Protein AF-A0A7I4XSQ1-F1 (afdb_monomer)

Mean predicted aligned error: 10.34 Å

Radius of gyration: 29.23 Å; Cα contacts (8 Å, |Δi|>4): 356; chains: 1; bounding box: 76×34×120 Å

Solvent-accessible surface area (backbone atoms only — not comparable to full-atom values): 13856 Å² total; per-residue (Å²): 99,61,33,28,35,28,46,38,46,76,47,67,85,64,95,68,88,77,51,53,66,54,42,38,53,51,51,52,48,44,48,66,76,35,45,89,54,35,73,59,64,85,55,55,30,62,67,35,66,42,50,33,41,22,72,60,79,72,69,42,78,94,74,44,60,56,51,75,48,72,42,79,41,79,46,94,92,46,99,56,70,40,71,30,36,42,37,41,34,59,76,43,80,44,75,52,49,49,76,64,43,50,96,86,51,94,47,68,81,29,48,43,48,42,51,51,50,40,32,48,61,50,36,68,43,64,36,83,88,38,87,69,10,82,43,37,48,77,54,91,69,29,38,29,42,56,58,67,85,58,78,76,31,55,75,67,55,49,44,28,25,43,30,49,32,40,37,60,48,50,45,74,43,87,91,45,38,82,40,76,49,74,48,80,49,76,46,82,40,68,50,90,90,63,53,71,68,56,36,53,51,32,36,53,50,44,50,51,52,55,54,56,69,69,53,72,86,84,82,86,81,85,81,84,78,84,78,88,77,84,85,80,87,79,133

InterPro domains:
  IPR014811 Argonaute, linker 1 domain [PF08699] (155-191)
  IPR014811 Argonaute, linker 1 domain [SM01163] (130-192)
  IPR032474 Protein argonaute, N-terminal [PF16486] (3-120)

Foldseek 3Di:
DKKWKKWKDKFFPDPDDDDLLSLLQQVLQQLVVCCVQCVPVLQWFDPSHTIIIGRDDGQDPPNDQKDKTWDWGDDPVDPGTTTMIMMIGTPGMQDLALVLLDPPDPDPNNCVNQVRVLRSVVCCLCNPVNVNNVQWDDDDQKIWGHDDPCPPWPDPWLQKTKIKIWGWGWDQDPPSDIDIDIDIDIDIDGRPPDDPVRSVVRNVVVVVVVVVVVDDDPPDDDDDDDDDDDDDDDD

Structure (mmCIF, N/CA/C/O backbone):
data_AF-A0A7I4XSQ1-F1
#
_entry.id   AF-A0A7I4XSQ1-F1
#
loop_
_atom_site.group_PDB
_atom_site.id
_atom_site.type_symbol
_atom_site.label_atom_id
_atom_site.label_alt_id
_atom_site.label_comp_id
_atom_site.label_asym_id
_atom_site.label_entity_id
_atom_site.label_seq_id
_atom_site.pdbx_PDB_ins_code
_atom_site.Cartn_x
_atom_site.Cartn_y
_atom_site.Cartn_z
_atom_site.occupancy
_atom_site.B_iso_or_equiv
_atom_site.auth_seq_id
_atom_site.auth_comp_id
_atom_site.auth_asym_id
_atom_site.auth_atom_id
_atom_site.pdbx_PDB_model_num
ATOM 1 N N . MET A 1 1 ? -21.578 -3.497 10.471 1.00 84.31 1 MET A N 1
ATOM 2 C CA . MET A 1 1 ? -20.201 -3.649 10.999 1.00 84.31 1 MET A CA 1
ATOM 3 C C . MET A 1 1 ? -19.708 -2.275 11.417 1.00 84.31 1 MET A C 1
ATOM 5 O O . MET A 1 1 ? -20.073 -1.312 10.753 1.00 84.31 1 MET A O 1
ATOM 9 N N . MET A 1 2 ? -18.930 -2.171 12.491 1.00 90.44 2 MET A N 1
ATOM 10 C CA . MET A 1 2 ? -18.350 -0.904 12.941 1.00 90.44 2 MET A CA 1
ATOM 11 C C . MET A 1 2 ? -16.834 -0.978 12.790 1.00 90.44 2 MET A C 1
ATOM 13 O O . MET A 1 2 ? -16.239 -1.975 13.189 1.00 90.44 2 MET A O 1
ATOM 17 N N . LEU A 1 3 ? -16.238 0.039 12.178 1.00 94.50 3 LEU A N 1
ATOM 18 C CA . LEU A 1 3 ? -14.787 0.210 12.105 1.00 94.50 3 LEU A CA 1
ATOM 19 C C . LEU A 1 3 ? -14.375 1.392 12.972 1.00 94.50 3 LEU A C 1
ATOM 21 O O . LEU A 1 3 ? -15.220 2.189 13.367 1.00 94.50 3 LEU A O 1
ATOM 25 N N . VAL A 1 4 ? -13.087 1.525 13.248 1.00 95.00 4 VAL A N 1
ATOM 26 C CA . VAL A 1 4 ? -12.500 2.717 13.857 1.00 95.00 4 VAL A CA 1
ATOM 27 C C . VAL A 1 4 ? -11.673 3.424 12.795 1.00 95.00 4 VAL A C 1
ATOM 29 O O . VAL A 1 4 ? -10.842 2.795 12.139 1.00 95.00 4 VAL A O 1
ATOM 32 N N . GLN A 1 5 ? -11.931 4.715 12.607 1.00 95.44 5 GLN A N 1
ATOM 33 C CA . GLN A 1 5 ? -11.203 5.554 11.664 1.00 95.44 5 GLN A CA 1
ATOM 34 C C . GLN A 1 5 ? -10.102 6.328 12.384 1.00 95.44 5 GLN A C 1
ATOM 36 O O . GLN A 1 5 ? -10.293 6.844 13.491 1.00 95.44 5 GLN A O 1
ATOM 41 N N . TYR A 1 6 ? -8.965 6.449 11.713 1.00 96.62 6 TYR A N 1
ATOM 42 C CA . TYR A 1 6 ? -7.835 7.249 12.142 1.00 96.62 6 TYR A CA 1
ATOM 43 C C . TYR A 1 6 ? -7.400 8.181 11.014 1.00 96.62 6 TYR A C 1
ATOM 45 O O . TYR A 1 6 ? -7.359 7.778 9.848 1.00 96.62 6 TYR A O 1
ATOM 53 N N . HIS A 1 7 ? -7.043 9.407 11.383 1.00 96.88 7 HIS A N 1
ATOM 54 C CA . HIS A 1 7 ? -6.246 10.290 10.546 1.00 96.88 7 HIS A CA 1
ATOM 55 C C . HIS A 1 7 ? -4.767 9.943 10.729 1.00 96.88 7 HIS A C 1
ATOM 57 O O . HIS A 1 7 ? -4.302 9.800 11.865 1.00 96.88 7 HIS A O 1
ATOM 63 N N . VAL A 1 8 ? -4.049 9.779 9.622 1.00 97.56 8 VAL A N 1
ATOM 64 C CA . VAL A 1 8 ? -2.623 9.448 9.601 1.00 97.56 8 VAL A CA 1
ATOM 65 C C . VAL A 1 8 ? -1.837 10.583 8.961 1.00 97.56 8 VAL A C 1
ATOM 67 O O . VAL A 1 8 ? -2.180 11.071 7.886 1.00 97.56 8 VAL A O 1
ATOM 70 N N . GLU A 1 9 ? -0.742 10.976 9.598 1.00 97.12 9 GLU A N 1
ATOM 71 C CA . GLU A 1 9 ? 0.234 11.894 9.016 1.00 97.12 9 GLU A CA 1
ATOM 72 C C . GLU A 1 9 ? 1.610 11.245 9.005 1.00 97.12 9 GLU A C 1
ATOM 74 O O . GLU A 1 9 ? 2.117 10.813 10.040 1.00 97.12 9 GLU A O 1
ATOM 79 N N . VAL A 1 10 ? 2.217 11.181 7.822 1.00 96.62 10 VAL A N 1
ATOM 80 C CA . VAL A 1 10 ? 3.601 10.740 7.656 1.00 96.62 10 VAL A CA 1
ATOM 81 C C . VAL A 1 10 ? 4.496 11.973 7.687 1.00 96.62 10 VAL A C 1
ATOM 83 O O . VAL A 1 10 ? 4.376 12.868 6.852 1.00 96.62 10 VAL A O 1
ATOM 86 N N . HIS A 1 11 ? 5.401 12.015 8.657 1.00 95.25 11 HIS A N 1
ATOM 87 C CA . HIS A 1 11 ? 6.394 13.064 8.818 1.00 95.25 11 HIS A CA 1
ATOM 88 C C . HIS A 1 11 ? 7.734 12.582 8.275 1.00 95.25 11 HIS A C 1
ATOM 90 O O . HIS A 1 11 ? 8.341 11.642 8.795 1.00 95.25 11 HIS A O 1
ATOM 96 N N . TYR A 1 12 ? 8.201 13.269 7.241 1.00 93.75 12 TYR A N 1
ATOM 97 C CA . TYR A 1 12 ? 9.499 13.042 6.631 1.00 93.75 12 TYR A CA 1
ATOM 98 C C . TYR A 1 12 ? 10.414 14.241 6.913 1.00 93.75 12 TYR A C 1
ATOM 100 O O . TYR A 1 12 ? 9.981 15.380 6.734 1.00 93.75 12 TYR A O 1
ATOM 108 N N . PRO A 1 13 ? 11.662 14.020 7.364 1.00 90.12 13 PRO A N 1
ATOM 109 C CA . PRO A 1 13 ? 12.542 15.102 7.808 1.00 90.12 13 PRO A CA 1
ATOM 110 C C . PRO A 1 13 ? 13.127 15.951 6.668 1.00 90.12 13 PRO A C 1
ATOM 112 O O . PRO A 1 13 ? 13.647 17.034 6.925 1.00 90.12 13 PRO A O 1
ATOM 115 N N . GLY A 1 14 ? 13.109 15.473 5.420 1.00 84.69 14 GLY A N 1
ATOM 116 C CA . GLY A 1 14 ? 13.668 16.209 4.284 1.00 84.69 14 GLY A CA 1
ATOM 117 C C . GLY A 1 14 ? 12.670 17.159 3.614 1.00 84.69 14 GLY A C 1
ATOM 118 O O . GLY A 1 14 ? 11.463 17.067 3.797 1.00 84.69 14 GLY A O 1
ATOM 119 N N . SER A 1 15 ? 13.182 18.053 2.766 1.00 82.25 15 SER A N 1
ATOM 120 C CA . SER A 1 15 ? 12.383 19.107 2.114 1.00 82.25 15 SER A CA 1
ATOM 121 C C . SER A 1 15 ? 11.613 18.654 0.868 1.00 82.25 15 SER A C 1
ATOM 123 O O . SER A 1 15 ? 10.895 19.450 0.264 1.00 82.25 15 SER A O 1
ATOM 125 N N . ARG A 1 16 ? 11.793 17.403 0.427 1.00 89.69 16 ARG A N 1
ATOM 126 C CA . ARG A 1 16 ? 11.101 16.867 -0.753 1.00 89.69 16 ARG A CA 1
ATOM 127 C C . ARG A 1 16 ? 9.728 16.324 -0.379 1.00 89.69 16 ARG A C 1
ATOM 129 O O . ARG A 1 16 ? 9.521 15.815 0.718 1.00 89.69 16 ARG A O 1
ATOM 136 N N . LYS A 1 17 ? 8.811 16.349 -1.344 1.00 86.94 17 LYS A N 1
ATOM 137 C CA . LYS A 1 17 ? 7.528 15.665 -1.211 1.00 86.94 17 LYS A CA 1
ATOM 138 C C . LYS A 1 17 ? 7.746 14.152 -1.277 1.00 86.94 17 LYS A C 1
ATOM 140 O O . LYS A 1 17 ? 8.370 13.656 -2.217 1.00 86.94 17 LYS A O 1
ATOM 145 N N . VAL A 1 18 ? 7.233 13.451 -0.275 1.00 91.06 18 VAL A N 1
ATOM 146 C CA . VAL A 1 18 ? 7.179 11.988 -0.232 1.00 91.06 18 VAL A CA 1
ATOM 147 C C . VAL A 1 18 ? 5.982 11.531 -1.057 1.00 91.06 18 VAL A C 1
ATOM 149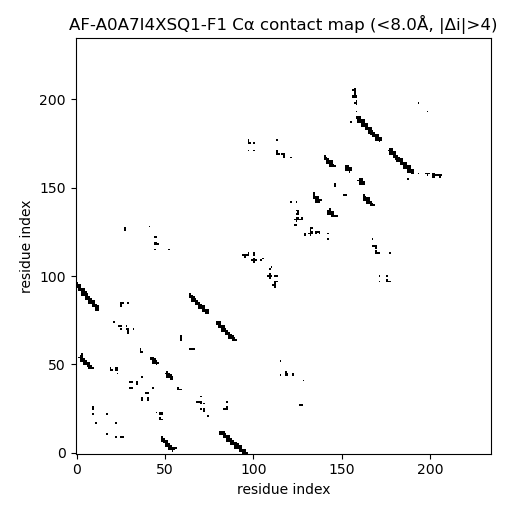 O O . VAL A 1 18 ? 4.901 12.124 -0.972 1.00 91.06 18 VAL A O 1
ATOM 152 N N . ASP A 1 19 ? 6.189 10.544 -1.923 1.00 91.44 19 ASP A N 1
ATOM 153 C CA . ASP A 1 19 ? 5.099 9.994 -2.725 1.00 91.44 19 ASP A CA 1
ATOM 154 C C . ASP A 1 19 ? 4.275 8.956 -1.943 1.00 91.44 19 ASP A C 1
ATOM 156 O O . ASP A 1 19 ? 4.565 8.607 -0.798 1.00 91.44 19 ASP A O 1
ATOM 160 N N . ARG A 1 20 ? 3.183 8.485 -2.552 1.00 90.56 20 ARG A N 1
ATOM 161 C CA . ARG A 1 20 ? 2.262 7.542 -1.905 1.00 90.56 20 ARG A CA 1
ATOM 162 C C . ARG A 1 20 ? 2.921 6.183 -1.622 1.00 90.56 20 ARG A C 1
ATOM 164 O O . ARG A 1 20 ? 2.533 5.529 -0.653 1.00 90.56 20 ARG A O 1
ATOM 171 N N . ASP A 1 21 ? 3.891 5.763 -2.430 1.00 89.38 21 ASP A N 1
ATOM 172 C CA . ASP A 1 21 ? 4.583 4.483 -2.253 1.00 89.38 21 ASP A CA 1
ATOM 173 C C . ASP A 1 21 ? 5.553 4.564 -1.073 1.00 89.38 21 ASP A C 1
ATOM 175 O O . ASP A 1 21 ? 5.570 3.687 -0.208 1.00 89.38 21 ASP A O 1
ATOM 179 N N . GLU A 1 22 ? 6.288 5.668 -0.968 1.00 92.50 22 GLU A N 1
ATOM 180 C CA . GLU A 1 22 ? 7.155 5.953 0.172 1.00 92.50 22 GLU A CA 1
ATOM 181 C C . GLU A 1 22 ? 6.352 6.149 1.469 1.00 92.50 22 GLU A C 1
ATOM 183 O O . GLU A 1 22 ? 6.738 5.613 2.508 1.00 92.50 22 GLU A O 1
ATOM 188 N N . ASN A 1 23 ? 5.188 6.812 1.419 1.00 94.75 23 ASN A N 1
ATOM 189 C CA . ASN A 1 23 ? 4.274 6.892 2.566 1.00 94.75 23 ASN A CA 1
ATOM 190 C C . ASN A 1 23 ? 3.844 5.500 3.046 1.00 94.75 23 ASN A C 1
ATOM 192 O O . ASN A 1 23 ? 3.841 5.232 4.249 1.00 94.75 23 ASN A O 1
ATOM 196 N N . ARG A 1 24 ? 3.493 4.598 2.116 1.00 93.44 24 ARG A N 1
ATOM 197 C CA . ARG A 1 24 ? 3.160 3.202 2.443 1.00 93.44 24 ARG A CA 1
ATOM 198 C C . ARG A 1 24 ? 4.358 2.479 3.052 1.00 93.44 24 ARG A C 1
ATOM 200 O O . ARG A 1 24 ? 4.172 1.767 4.035 1.00 93.44 24 ARG A O 1
ATOM 207 N N . ALA A 1 25 ? 5.560 2.665 2.510 1.00 93.44 25 ALA A N 1
ATOM 208 C CA . ALA A 1 25 ? 6.775 2.044 3.034 1.00 93.44 25 ALA A CA 1
ATOM 209 C C . ALA A 1 25 ? 7.050 2.467 4.488 1.00 93.44 25 ALA A C 1
ATOM 211 O O . ALA A 1 25 ? 7.243 1.605 5.346 1.00 93.44 25 ALA A O 1
ATOM 212 N N . ILE A 1 26 ? 6.981 3.771 4.781 1.00 96.00 26 ILE A N 1
ATOM 213 C CA . ILE A 1 26 ? 7.177 4.309 6.136 1.00 96.00 26 ILE A CA 1
ATOM 214 C C . ILE A 1 26 ? 6.094 3.786 7.086 1.00 96.00 26 ILE A C 1
ATOM 216 O O . ILE A 1 26 ? 6.404 3.256 8.153 1.00 96.00 26 ILE A O 1
ATOM 220 N N . PHE A 1 27 ? 4.824 3.875 6.683 1.00 97.00 27 PHE A N 1
ATOM 221 C CA . PHE A 1 27 ? 3.694 3.386 7.473 1.00 97.00 27 PHE A CA 1
ATOM 222 C C . PHE A 1 27 ? 3.839 1.905 7.837 1.00 97.00 27 PHE A C 1
ATOM 224 O O . PHE A 1 27 ? 3.699 1.524 8.999 1.00 97.00 27 PHE A O 1
ATOM 231 N N . TRP A 1 28 ? 4.142 1.053 6.856 1.00 95.81 28 TRP A N 1
ATOM 232 C CA . TRP A 1 28 ? 4.236 -0.382 7.097 1.00 95.81 28 TRP A CA 1
ATOM 233 C C . TRP A 1 28 ? 5.449 -0.771 7.930 1.00 95.81 28 TRP A C 1
ATOM 235 O O . TRP A 1 28 ? 5.360 -1.737 8.690 1.00 95.81 28 TRP A O 1
ATOM 245 N N . LYS A 1 29 ? 6.546 -0.011 7.841 1.00 96.31 29 LYS A N 1
ATOM 246 C CA . LYS A 1 29 ? 7.684 -0.176 8.745 1.00 96.31 29 LYS A CA 1
ATOM 247 C C . LYS A 1 29 ? 7.285 0.140 10.188 1.00 96.31 29 LYS A C 1
ATOM 249 O O . LYS A 1 29 ? 7.532 -0.686 11.060 1.00 96.31 29 LYS A O 1
ATOM 254 N N . VAL A 1 30 ? 6.562 1.241 10.428 1.00 96.88 30 VAL A N 1
ATOM 255 C CA . VAL A 1 30 ? 6.007 1.553 11.761 1.00 96.88 30 VAL A CA 1
ATOM 256 C C . VAL A 1 30 ? 5.124 0.417 12.279 1.00 96.88 30 VAL A C 1
ATOM 258 O O . VAL A 1 30 ? 5.278 0.004 13.427 1.00 96.88 30 VAL A O 1
ATOM 261 N N . VAL A 1 31 ? 4.230 -0.117 11.443 1.00 96.12 31 VAL A N 1
ATOM 262 C CA . VAL A 1 31 ? 3.361 -1.244 11.820 1.00 96.12 31 VAL A CA 1
ATOM 263 C C . VAL A 1 31 ? 4.175 -2.497 12.165 1.00 96.12 31 VAL A C 1
ATOM 265 O O . VAL A 1 31 ? 3.835 -3.196 13.118 1.00 96.12 31 VAL A O 1
ATOM 268 N N . ALA A 1 32 ? 5.243 -2.782 11.415 1.00 95.56 32 ALA A N 1
ATOM 269 C CA . ALA A 1 32 ? 6.130 -3.916 11.671 1.00 95.56 32 ALA A CA 1
ATOM 270 C C . ALA A 1 32 ? 6.899 -3.776 12.995 1.00 95.56 32 ALA A C 1
ATOM 272 O O . ALA A 1 32 ? 7.039 -4.759 13.720 1.00 95.56 32 ALA A O 1
ATOM 273 N N . ASP A 1 33 ? 7.360 -2.564 13.308 1.00 95.75 33 ASP A N 1
ATOM 274 C CA . ASP A 1 33 ? 8.193 -2.277 14.481 1.00 95.75 33 ASP A CA 1
ATOM 275 C C . ASP A 1 33 ? 7.387 -2.218 15.792 1.00 95.75 33 ASP A C 1
ATOM 277 O O . ASP A 1 33 ? 7.959 -2.323 16.875 1.00 95.75 33 ASP A O 1
ATOM 281 N N . HIS A 1 34 ? 6.056 -2.091 15.712 1.00 95.06 34 HIS A N 1
ATOM 282 C CA . HIS A 1 34 ? 5.175 -1.902 16.872 1.00 95.06 34 HIS A CA 1
ATOM 283 C C . HIS A 1 34 ? 4.087 -2.992 16.991 1.00 95.06 34 HIS A C 1
ATOM 285 O O . HIS A 1 34 ? 2.888 -2.685 16.988 1.00 95.06 34 HIS A O 1
ATOM 291 N N . PRO A 1 35 ? 4.458 -4.279 17.143 1.00 94.44 35 PRO A N 1
ATOM 292 C CA . PRO A 1 35 ? 3.500 -5.386 17.197 1.00 94.44 35 PRO A CA 1
ATOM 293 C C . PRO A 1 35 ? 2.570 -5.345 18.419 1.00 94.44 35 PRO A C 1
ATOM 295 O O . PRO A 1 35 ? 1.481 -5.908 18.365 1.00 94.44 35 PRO A O 1
ATOM 298 N N . SER A 1 36 ? 2.958 -4.668 19.506 1.00 92.81 36 SER A N 1
ATOM 299 C CA . SER A 1 36 ? 2.101 -4.470 20.684 1.00 92.81 36 SER A CA 1
ATOM 300 C C . SER A 1 36 ? 0.860 -3.628 20.375 1.00 92.81 36 SER A C 1
ATOM 302 O O . SER A 1 36 ? -0.207 -3.887 20.921 1.00 92.81 36 SER A O 1
ATOM 304 N N . ILE A 1 37 ? 0.984 -2.654 19.469 1.00 93.06 37 ILE A N 1
ATOM 305 C CA . ILE A 1 37 ? -0.118 -1.795 19.015 1.00 93.06 37 ILE A CA 1
ATOM 306 C C . ILE A 1 37 ? -0.863 -2.468 17.856 1.00 93.06 37 ILE A C 1
ATOM 308 O O . ILE A 1 37 ? -2.094 -2.460 17.799 1.00 93.06 37 ILE A O 1
ATOM 312 N N . PHE A 1 38 ? -0.118 -3.078 16.932 1.00 94.12 38 PHE A N 1
ATOM 313 C CA . PHE A 1 38 ? -0.648 -3.704 15.722 1.00 94.12 38 PHE A CA 1
ATOM 314 C C . PHE A 1 38 ? -0.637 -5.234 15.811 1.00 94.12 38 PHE A C 1
ATOM 316 O O . PHE A 1 38 ? -0.125 -5.913 14.919 1.00 94.12 38 PHE A O 1
ATOM 323 N N . ALA A 1 39 ? -1.247 -5.780 16.870 1.00 90.94 39 ALA A N 1
ATOM 324 C CA . ALA A 1 39 ? -1.272 -7.222 17.140 1.00 90.94 39 ALA A CA 1
ATOM 325 C C . ALA A 1 39 ? -1.742 -8.048 15.929 1.00 90.94 39 ALA A C 1
ATOM 327 O O . ALA A 1 39 ? -1.138 -9.063 15.583 1.00 90.94 39 ALA A O 1
ATOM 328 N N . ASN A 1 40 ? -2.779 -7.572 15.230 1.00 92.75 40 ASN A N 1
ATOM 329 C CA . ASN A 1 40 ? -3.177 -8.093 13.928 1.00 92.75 40 ASN A CA 1
ATOM 330 C C . ASN A 1 40 ? -2.909 -7.069 12.816 1.00 92.75 40 ASN A C 1
ATOM 332 O O . ASN A 1 40 ? -3.796 -6.336 12.384 1.00 92.75 40 ASN A O 1
ATOM 336 N N . LYS A 1 41 ? -1.682 -7.067 12.291 1.00 91.88 41 LYS A N 1
ATOM 337 C CA . LYS A 1 41 ? -1.268 -6.232 11.148 1.00 91.88 41 LYS A CA 1
ATOM 338 C C . LYS A 1 41 ? -2.080 -6.443 9.859 1.00 91.88 41 LYS A C 1
ATOM 340 O O . LYS A 1 41 ? -2.080 -5.567 9.000 1.00 91.88 41 LYS A O 1
ATOM 345 N N . PHE A 1 42 ? -2.786 -7.570 9.715 1.00 91.88 42 PHE A N 1
ATOM 346 C CA . PHE A 1 42 ? -3.687 -7.823 8.580 1.00 91.88 42 PHE A CA 1
ATOM 347 C C . PHE A 1 42 ? -5.072 -7.184 8.761 1.00 91.88 42 PHE A C 1
ATOM 349 O O . PHE A 1 42 ? -5.812 -7.048 7.792 1.00 91.88 42 PHE A O 1
ATOM 356 N N . ALA A 1 43 ? -5.414 -6.757 9.978 1.00 92.56 43 ALA A N 1
ATOM 357 C CA . ALA A 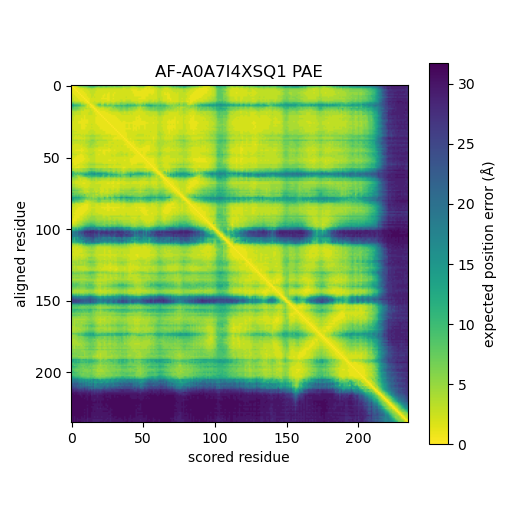1 43 ? -6.643 -6.031 10.298 1.00 92.56 43 ALA A CA 1
ATOM 358 C C . ALA A 1 43 ? -6.475 -4.504 10.190 1.00 92.56 43 ALA A C 1
ATOM 360 O O . ALA A 1 43 ? -7.233 -3.737 10.780 1.00 92.56 43 ALA A O 1
ATOM 361 N N . VAL A 1 44 ? -5.465 -4.058 9.450 1.00 94.12 44 VAL A N 1
ATOM 362 C CA . VAL A 1 44 ? -5.126 -2.652 9.247 1.00 94.12 44 VAL A CA 1
ATOM 363 C C . VAL A 1 44 ? -5.349 -2.332 7.776 1.00 94.12 44 VAL A C 1
ATOM 365 O O . VAL A 1 44 ? -4.862 -3.078 6.928 1.00 94.12 44 VAL A O 1
ATOM 368 N N . ALA A 1 45 ? -6.073 -1.252 7.472 1.00 94.31 45 ALA A N 1
ATOM 369 C CA . ALA A 1 45 ? -6.368 -0.793 6.113 1.00 94.31 45 ALA A CA 1
ATOM 370 C C . ALA A 1 45 ? -5.926 0.668 5.932 1.00 94.31 45 ALA A C 1
ATOM 372 O O . ALA A 1 45 ? -6.493 1.546 6.574 1.00 94.31 45 ALA A O 1
ATOM 373 N N . PHE A 1 46 ? -4.925 0.927 5.083 1.00 95.12 46 PHE A N 1
ATOM 374 C CA . PHE A 1 46 ? -4.316 2.251 4.890 1.00 95.12 46 PHE A CA 1
ATOM 375 C C . PHE A 1 46 ? -4.333 2.654 3.411 1.00 95.12 46 PHE A C 1
ATOM 377 O O . PHE A 1 46 ? -3.913 1.899 2.527 1.00 95.12 46 PHE A O 1
ATOM 384 N N . ASP A 1 47 ? -4.794 3.869 3.125 1.00 92.12 47 ASP A N 1
ATOM 385 C CA . ASP A 1 47 ? -4.920 4.389 1.760 1.00 92.12 47 ASP A CA 1
ATOM 386 C C . ASP A 1 47 ? -3.582 4.838 1.133 1.00 92.12 47 ASP A C 1
ATOM 388 O O . ASP A 1 47 ? -3.498 5.029 -0.087 1.00 92.12 47 ASP A O 1
ATOM 392 N N . GLY A 1 48 ? -2.509 4.935 1.924 1.00 92.31 48 GLY A N 1
ATOM 393 C CA . GLY A 1 48 ? -1.213 5.468 1.491 1.00 92.31 48 GLY A CA 1
ATOM 394 C C . GLY A 1 48 ? -1.087 6.989 1.639 1.00 92.31 48 GLY A C 1
ATOM 395 O O . GLY A 1 48 ? -0.090 7.565 1.205 1.00 92.31 48 GLY A O 1
ATOM 396 N N . ALA A 1 49 ? -2.098 7.648 2.201 1.00 93.06 49 ALA A N 1
ATOM 397 C CA . ALA A 1 49 ? -2.117 9.076 2.473 1.00 93.06 49 ALA A CA 1
ATOM 398 C C . ALA A 1 49 ? -2.519 9.329 3.932 1.00 93.06 49 ALA A C 1
ATOM 400 O O . ALA A 1 49 ? -1.651 9.291 4.801 1.00 93.06 49 ALA A O 1
ATOM 401 N N . HIS A 1 50 ? -3.805 9.564 4.202 1.00 94.75 50 HIS A N 1
ATOM 402 C CA . HIS A 1 50 ? -4.271 10.066 5.499 1.00 94.75 50 HIS A CA 1
ATOM 403 C C . HIS A 1 50 ? -5.340 9.205 6.162 1.00 94.75 50 HIS A C 1
ATOM 405 O O . HIS A 1 50 ? -5.713 9.478 7.303 1.00 94.75 50 HIS A O 1
ATOM 411 N N . GLN A 1 51 ? -5.854 8.183 5.478 1.00 94.81 51 GLN A N 1
ATOM 412 C CA . GLN A 1 51 ? -6.982 7.403 5.973 1.00 94.81 51 GLN A CA 1
ATOM 413 C C . GLN A 1 51 ? -6.552 6.009 6.400 1.00 94.81 51 GLN A C 1
ATOM 415 O O . GLN A 1 51 ? -6.030 5.220 5.608 1.00 94.81 51 GLN A O 1
ATOM 420 N N . LEU A 1 52 ? -6.855 5.692 7.654 1.00 96.00 52 LEU A N 1
ATOM 421 C CA . LEU A 1 52 ? -6.622 4.389 8.247 1.00 96.00 52 LEU A CA 1
ATOM 422 C C . LEU A 1 52 ? -7.904 3.861 8.889 1.00 96.00 52 LEU A C 1
ATOM 424 O O . LEU A 1 52 ? -8.585 4.578 9.621 1.00 96.00 52 LEU A O 1
ATOM 428 N N . TYR A 1 53 ? -8.191 2.584 8.654 1.00 95.75 53 TYR A N 1
ATOM 429 C CA . TYR A 1 53 ? -9.327 1.886 9.243 1.00 95.75 53 TYR A CA 1
ATOM 430 C C . TYR A 1 53 ? -8.888 0.574 9.888 1.00 95.75 53 TYR A C 1
ATOM 432 O O . TYR A 1 53 ? -8.084 -0.175 9.326 1.00 95.75 53 TYR A O 1
ATOM 440 N N . THR A 1 54 ? -9.453 0.281 11.056 1.00 95.56 54 THR A N 1
ATOM 441 C CA . THR A 1 54 ? -9.247 -0.975 11.789 1.00 95.56 54 THR A CA 1
ATOM 442 C C . THR A 1 54 ? -10.583 -1.485 12.348 1.00 95.56 54 THR A C 1
ATOM 444 O O . THR A 1 54 ? -11.484 -0.686 12.614 1.00 95.56 54 THR A O 1
ATOM 447 N N . PRO A 1 55 ? -10.773 -2.804 12.541 1.00 94.56 55 PRO A N 1
ATOM 448 C CA . PRO A 1 55 ? -12.001 -3.350 13.124 1.00 94.56 55 PRO A CA 1
ATOM 449 C C . PRO A 1 55 ? -12.063 -3.197 14.649 1.00 94.56 55 PRO A C 1
ATOM 451 O O . PRO A 1 55 ? -13.133 -3.314 15.237 1.00 94.56 55 PRO A O 1
ATOM 454 N N . TYR A 1 56 ? -10.928 -2.925 15.291 1.00 93.12 56 TYR A N 1
ATOM 455 C CA . TYR A 1 56 ? -10.812 -2.662 16.721 1.00 93.12 56 TYR A CA 1
ATOM 456 C C . TYR A 1 56 ? -10.034 -1.372 16.953 1.00 93.12 56 TYR A C 1
ATOM 458 O O . TYR A 1 56 ? -9.229 -0.950 16.120 1.00 93.12 56 TYR A O 1
ATOM 466 N N . ARG A 1 57 ? -10.265 -0.741 18.101 1.00 92.88 57 ARG A N 1
ATOM 467 C CA . ARG A 1 57 ? -9.522 0.451 18.497 1.00 92.88 57 ARG A CA 1
ATOM 468 C C . ARG A 1 57 ? -8.088 0.056 18.855 1.00 92.88 57 ARG A C 1
ATOM 470 O O . ARG A 1 57 ? -7.890 -0.788 19.717 1.00 92.88 57 ARG A O 1
ATOM 477 N N . LEU A 1 58 ? -7.110 0.673 18.202 1.00 93.25 58 LEU A N 1
ATOM 478 C CA . LEU A 1 58 ? -5.698 0.590 18.568 1.00 93.25 58 LEU A CA 1
ATOM 479 C C . LEU A 1 58 ? -5.493 1.094 20.002 1.00 93.25 58 LEU A C 1
ATOM 481 O O . LEU A 1 58 ? -5.996 2.160 20.374 1.00 93.25 58 LEU A O 1
ATOM 485 N N . GLU A 1 59 ? -4.750 0.324 20.790 1.00 89.44 59 GLU A N 1
ATOM 486 C CA . GLU A 1 59 ? -4.440 0.645 22.179 1.00 89.44 59 GLU A CA 1
ATOM 487 C C . GLU A 1 59 ? -3.178 1.503 22.241 1.00 89.44 59 GLU A C 1
ATOM 489 O O . GLU A 1 59 ? -2.054 1.013 22.148 1.00 89.44 59 GLU A O 1
ATOM 494 N N . PHE A 1 60 ? -3.367 2.816 22.358 1.00 88.56 60 PHE A N 1
ATOM 495 C CA . PHE A 1 60 ? -2.264 3.746 22.577 1.00 88.56 60 PHE A CA 1
ATOM 496 C C . PHE A 1 60 ? -1.930 3.834 24.076 1.00 88.56 60 PHE A C 1
ATOM 498 O O . PHE A 1 60 ? -2.849 3.751 24.904 1.00 88.56 60 PHE A O 1
ATOM 505 N N . PRO A 1 61 ? -0.651 4.051 24.446 1.00 81.69 61 PRO A N 1
ATOM 506 C CA . PRO A 1 61 ? -0.261 4.309 25.829 1.00 81.69 61 PRO A CA 1
ATOM 507 C C . PRO A 1 61 ? -1.112 5.417 26.469 1.00 81.69 61 PRO A C 1
ATOM 509 O O . PRO A 1 61 ? -1.543 6.360 25.800 1.00 81.69 61 PRO A O 1
ATOM 512 N N . ASP A 1 62 ? -1.395 5.282 27.765 1.00 81.12 62 ASP A N 1
ATOM 513 C CA . ASP A 1 62 ? -2.247 6.190 28.552 1.00 81.12 62 ASP A CA 1
ATOM 514 C C . ASP A 1 62 ? -3.676 6.399 28.001 1.00 81.12 62 ASP A C 1
ATOM 516 O O . ASP A 1 62 ? -4.331 7.386 28.335 1.00 81.12 62 ASP A O 1
ATOM 520 N N . LYS A 1 63 ? -4.180 5.498 27.140 1.00 76.31 63 LYS A N 1
ATOM 521 C CA . LYS A 1 63 ? -5.502 5.606 26.485 1.00 76.31 63 LYS A CA 1
ATOM 522 C C . LYS A 1 63 ? -5.699 6.912 25.699 1.00 76.31 63 LYS A C 1
ATOM 524 O O . LYS A 1 63 ? -6.828 7.387 25.549 1.00 76.31 63 LYS A O 1
ATOM 529 N N . ARG A 1 64 ? -4.618 7.497 25.174 1.00 85.75 64 ARG A N 1
ATOM 530 C CA . ARG A 1 64 ? -4.697 8.720 24.361 1.00 85.75 64 ARG A CA 1
ATOM 531 C C . ARG A 1 64 ? -5.480 8.479 23.068 1.00 85.75 64 ARG A C 1
ATOM 533 O O . ARG A 1 64 ? -5.577 7.362 22.562 1.00 85.75 64 ARG A O 1
ATOM 540 N N . ASN A 1 65 ? -6.034 9.557 22.514 1.00 87.81 65 ASN A N 1
ATOM 541 C CA . ASN A 1 65 ? -6.675 9.536 21.194 1.00 87.81 65 ASN A CA 1
ATOM 542 C C . ASN A 1 65 ? -5.666 9.697 20.052 1.00 87.81 65 ASN A C 1
ATOM 544 O O . ASN A 1 65 ? -6.029 9.475 18.902 1.00 87.81 65 ASN A O 1
ATOM 548 N N . SER A 1 66 ? -4.424 10.075 20.344 1.00 93.25 66 SER A N 1
ATOM 549 C CA . SER A 1 66 ? -3.370 10.232 19.352 1.00 93.25 66 SER A CA 1
ATOM 550 C C . SER A 1 66 ? -2.049 9.650 19.831 1.00 93.25 66 SER A C 1
ATOM 552 O O . SER A 1 66 ? -1.807 9.518 21.033 1.00 93.25 66 SER A O 1
ATOM 554 N N . MET A 1 67 ? -1.203 9.292 18.874 1.00 94.50 67 MET A N 1
ATOM 555 C CA . MET A 1 67 ? 0.120 8.734 19.114 1.00 94.50 67 MET A CA 1
ATOM 556 C C . MET A 1 67 ? 1.022 9.038 17.926 1.00 94.50 67 MET A C 1
ATOM 558 O O . MET A 1 67 ? 0.571 9.000 16.786 1.00 94.50 67 MET A O 1
ATOM 562 N N . ARG A 1 68 ? 2.299 9.301 18.193 1.00 95.81 68 ARG A N 1
ATOM 563 C CA . ARG A 1 68 ? 3.334 9.435 17.172 1.00 95.81 68 ARG A CA 1
ATOM 564 C C . ARG A 1 68 ? 4.372 8.348 17.395 1.00 95.81 68 ARG A C 1
ATOM 566 O O . ARG A 1 68 ? 4.859 8.200 18.512 1.00 95.81 68 ARG A O 1
ATOM 573 N N . LEU A 1 69 ? 4.673 7.601 16.343 1.00 96.06 69 LEU A N 1
ATOM 574 C CA . LEU A 1 69 ? 5.670 6.536 16.344 1.00 96.06 69 LEU A CA 1
ATOM 575 C C . LEU A 1 69 ? 6.784 6.893 15.372 1.00 96.06 69 LEU A C 1
ATOM 577 O O . LEU A 1 69 ? 6.505 7.409 14.291 1.00 96.06 69 LEU A O 1
ATOM 581 N N . GLU A 1 70 ? 8.025 6.611 15.743 1.00 96.44 70 GLU A N 1
ATOM 582 C CA . GLU A 1 70 ? 9.198 6.883 14.912 1.00 96.44 70 GLU A CA 1
ATOM 583 C C . GLU A 1 70 ? 9.794 5.574 14.397 1.00 96.44 70 GLU A C 1
ATOM 585 O O . GLU A 1 70 ? 9.639 4.519 15.014 1.00 96.44 70 GLU A O 1
ATOM 590 N N . THR A 1 71 ? 10.417 5.628 13.226 1.00 95.81 71 THR A N 1
ATOM 591 C CA . THR A 1 71 ? 11.079 4.479 12.611 1.00 95.81 71 THR A CA 1
ATOM 592 C C . THR A 1 71 ? 12.151 4.942 11.632 1.00 95.81 71 THR A C 1
ATOM 594 O O . THR A 1 71 ? 12.009 5.982 10.984 1.00 95.81 71 THR A O 1
ATOM 597 N N . ASP A 1 72 ? 13.204 4.147 11.491 1.00 94.12 72 ASP A N 1
ATOM 598 C CA . ASP A 1 72 ? 14.232 4.349 10.477 1.00 94.12 72 ASP A CA 1
ATOM 599 C C . ASP A 1 72 ? 13.884 3.546 9.219 1.00 94.12 72 ASP A C 1
ATOM 601 O O . ASP A 1 72 ? 13.665 2.328 9.262 1.00 94.12 72 ASP A O 1
ATOM 605 N N . VAL A 1 73 ? 13.791 4.247 8.085 1.00 91.88 73 VAL A N 1
ATOM 606 C CA . VAL A 1 73 ? 13.380 3.664 6.800 1.00 91.88 73 VAL A CA 1
ATOM 607 C C . VAL A 1 73 ? 14.409 4.008 5.720 1.00 91.88 73 VAL A C 1
ATOM 609 O O . VAL A 1 73 ? 14.708 5.190 5.510 1.00 91.88 73 VAL A O 1
ATOM 612 N N . PRO A 1 74 ? 14.925 3.011 4.978 1.00 89.75 74 PRO A N 1
ATOM 613 C CA . PRO A 1 74 ? 15.677 3.255 3.756 1.00 89.75 74 PRO A CA 1
ATOM 614 C C . PRO A 1 74 ? 14.707 3.588 2.614 1.00 89.75 74 PRO A C 1
ATOM 616 O O . PRO A 1 74 ? 13.969 2.727 2.134 1.00 89.75 74 PRO A O 1
ATOM 619 N N . LEU A 1 75 ? 14.699 4.843 2.163 1.00 89.44 75 LEU A N 1
ATOM 620 C CA . LEU A 1 75 ? 13.929 5.267 0.990 1.00 89.44 75 LEU A CA 1
ATOM 621 C C . LEU A 1 75 ? 14.819 5.264 -0.252 1.00 89.44 75 LEU A C 1
ATOM 623 O O . LEU A 1 75 ? 15.934 5.769 -0.216 1.00 89.44 75 LEU A O 1
ATOM 627 N N . ALA A 1 76 ? 14.314 4.750 -1.377 1.00 83.88 76 ALA A N 1
ATOM 628 C CA . ALA A 1 76 ? 15.102 4.579 -2.604 1.00 83.88 76 ALA A CA 1
ATOM 629 C C . ALA A 1 76 ? 15.682 5.891 -3.168 1.00 83.88 76 ALA A C 1
ATOM 631 O O . ALA A 1 76 ? 16.720 5.879 -3.825 1.00 83.88 76 ALA A O 1
ATOM 632 N N . LYS A 1 77 ? 15.005 7.020 -2.926 1.00 85.81 77 LYS A N 1
ATOM 633 C CA . LYS A 1 77 ? 15.437 8.358 -3.366 1.00 85.81 77 LYS A CA 1
ATOM 634 C C . LYS A 1 77 ? 16.434 9.016 -2.410 1.00 85.81 77 LYS A C 1
ATOM 636 O O . LYS A 1 77 ? 16.957 10.085 -2.721 1.00 85.81 77 LYS A O 1
ATOM 641 N N . ASP A 1 78 ? 16.700 8.392 -1.268 1.00 84.94 78 ASP A N 1
ATOM 642 C CA . ASP A 1 78 ? 17.576 8.921 -0.238 1.00 84.94 78 ASP A CA 1
ATOM 643 C C . ASP A 1 78 ? 18.881 8.122 -0.209 1.00 84.94 78 ASP A C 1
ATOM 645 O O . ASP A 1 78 ? 18.907 6.903 -0.342 1.00 84.94 78 ASP A O 1
ATOM 649 N N . SER A 1 79 ? 20.001 8.816 -0.017 1.00 76.94 79 SER A N 1
ATOM 650 C CA . SER A 1 79 ? 21.325 8.182 0.039 1.00 76.94 79 SER A CA 1
ATOM 651 C C . SER A 1 79 ? 21.614 7.470 1.363 1.00 76.94 79 SER A C 1
ATOM 653 O O . SER A 1 79 ? 22.604 6.749 1.468 1.00 76.94 79 SER A O 1
ATOM 655 N N . ARG A 1 80 ? 20.798 7.721 2.393 1.00 82.88 80 ARG A N 1
ATOM 656 C CA . ARG A 1 80 ? 20.935 7.189 3.753 1.00 82.88 80 ARG A CA 1
ATOM 657 C C . ARG A 1 80 ? 19.555 6.952 4.348 1.00 82.88 80 ARG A C 1
ATOM 659 O O . ARG A 1 80 ? 18.599 7.622 3.958 1.00 82.88 80 ARG A O 1
ATOM 666 N N . GLU A 1 81 ? 19.492 6.055 5.326 1.00 86.44 81 GLU A N 1
ATOM 667 C CA . GLU A 1 81 ? 18.302 5.873 6.154 1.00 86.44 81 GLU A CA 1
ATOM 668 C C . GLU A 1 81 ? 17.899 7.185 6.823 1.00 86.44 81 GLU A C 1
ATOM 670 O O . GLU A 1 81 ? 18.742 8.004 7.214 1.00 86.44 81 GLU A O 1
ATOM 675 N N . ARG A 1 82 ? 16.587 7.393 6.911 1.00 88.19 82 ARG A N 1
ATOM 676 C CA . ARG A 1 82 ? 15.996 8.561 7.552 1.00 88.19 82 ARG A CA 1
ATOM 677 C C . ARG A 1 82 ? 15.069 8.116 8.664 1.00 88.19 82 ARG A C 1
ATOM 679 O O . ARG A 1 82 ? 14.197 7.277 8.438 1.00 88.19 82 ARG A O 1
ATOM 686 N N . THR A 1 83 ? 15.202 8.774 9.807 1.00 94.25 83 THR A N 1
ATOM 687 C CA . THR A 1 83 ? 14.229 8.697 10.890 1.00 94.25 83 THR A CA 1
ATOM 688 C C . THR A 1 83 ? 12.972 9.445 10.467 1.00 94.25 83 THR A C 1
ATOM 690 O O . THR A 1 83 ? 12.957 10.674 10.359 1.00 94.25 83 THR A O 1
ATOM 693 N N . CYS A 1 84 ? 11.929 8.687 10.160 1.00 95.44 84 CYS A N 1
ATOM 694 C CA . CYS A 1 84 ? 10.605 9.188 9.825 1.00 95.44 84 CYS A CA 1
ATOM 695 C C . CYS A 1 84 ? 9.671 8.975 11.019 1.00 95.44 84 CYS A C 1
ATOM 697 O O . CYS A 1 84 ? 9.940 8.159 11.900 1.00 95.44 84 CYS A O 1
ATOM 699 N N . ALA A 1 85 ? 8.545 9.682 11.037 1.00 96.69 85 ALA A N 1
ATOM 700 C CA . ALA A 1 85 ? 7.517 9.463 12.046 1.00 96.69 85 ALA A CA 1
ATOM 701 C C . ALA A 1 85 ? 6.138 9.320 11.412 1.00 96.69 85 ALA A C 1
ATOM 703 O O . ALA A 1 85 ? 5.860 9.899 10.365 1.00 96.69 85 ALA A O 1
ATOM 704 N N . VAL A 1 86 ? 5.259 8.570 12.066 1.00 97.94 86 VAL A N 1
ATOM 705 C CA . VAL A 1 86 ? 3.855 8.441 11.685 1.00 97.94 86 VAL A CA 1
ATOM 706 C C . VAL A 1 86 ? 3.000 8.817 12.882 1.00 97.94 86 VAL A C 1
ATOM 708 O O . VAL A 1 86 ? 3.096 8.207 13.950 1.00 97.94 86 VAL A O 1
ATOM 711 N N . SER A 1 87 ? 2.178 9.841 12.699 1.00 97.50 87 SER A N 1
ATOM 712 C CA . SER A 1 87 ? 1.193 10.278 13.678 1.00 97.50 87 SER A CA 1
ATOM 713 C C . SER A 1 87 ? -0.160 9.666 13.356 1.00 97.50 87 SER A C 1
ATOM 715 O O . SER A 1 87 ? -0.604 9.670 12.211 1.00 97.50 87 SER A O 1
ATOM 717 N N . PHE A 1 88 ? -0.823 9.158 14.385 1.00 97.44 88 PHE A N 1
ATOM 718 C CA . PHE A 1 88 ? -2.148 8.564 14.334 1.00 97.44 88 PHE A CA 1
ATOM 719 C C . PHE A 1 88 ? -3.073 9.385 15.224 1.00 97.44 88 PHE A C 1
ATOM 721 O O . PHE A 1 88 ? -2.750 9.635 16.385 1.00 97.44 88 PHE A O 1
ATOM 728 N N . GLN A 1 89 ? -4.242 9.754 14.716 1.00 97.00 89 GLN A N 1
ATOM 729 C CA . GLN A 1 89 ? -5.295 10.413 15.483 1.00 97.00 89 GLN A CA 1
ATOM 730 C C . GLN A 1 89 ? -6.603 9.647 15.303 1.00 97.00 89 GLN A C 1
ATOM 732 O O . GLN A 1 89 ? -7.146 9.573 14.207 1.00 97.00 89 GLN A O 1
ATOM 737 N N . CYS A 1 90 ? -7.114 9.065 16.384 1.00 95.88 90 CYS A N 1
ATOM 738 C CA . CYS A 1 90 ? -8.381 8.346 16.411 1.00 95.88 90 CYS A CA 1
ATOM 739 C C . CYS A 1 90 ? -9.543 9.327 16.229 1.00 95.88 90 CYS A C 1
ATOM 741 O O . CYS A 1 90 ? -9.771 10.186 17.083 1.00 95.88 90 CYS A O 1
ATOM 743 N N . LEU A 1 91 ? -10.283 9.174 15.131 1.00 94.38 91 LEU A N 1
ATOM 744 C CA . LEU A 1 91 ? -11.486 9.956 14.832 1.00 94.38 91 LEU A CA 1
ATOM 745 C C . LEU A 1 91 ? -12.749 9.308 15.415 1.00 94.38 91 LEU A C 1
ATOM 747 O O . LEU A 1 91 ? -13.758 9.979 15.610 1.00 94.38 91 LEU A O 1
ATOM 751 N N . GLY A 1 92 ? -12.675 8.017 15.754 1.00 92.56 92 GLY A N 1
ATOM 752 C CA . GLY A 1 92 ? -13.746 7.279 16.414 1.00 92.56 92 GLY A CA 1
ATOM 753 C C . GLY A 1 92 ? -14.415 6.234 15.518 1.00 92.56 92 GLY A C 1
ATOM 754 O O . GLY A 1 92 ? -13.887 5.880 14.460 1.00 92.56 92 GLY A O 1
ATOM 755 N N . PRO A 1 93 ? -15.541 5.664 15.979 1.00 93.00 93 PRO A N 1
ATOM 756 C CA . PRO A 1 93 ? -16.219 4.593 15.272 1.00 93.00 93 PRO A CA 1
ATOM 757 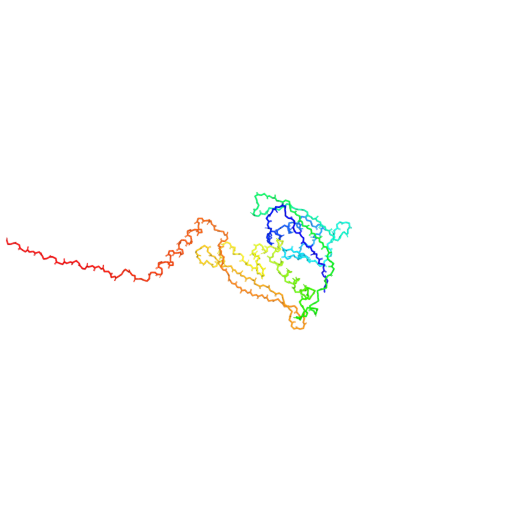C C . PRO A 1 93 ? -16.974 5.099 14.037 1.00 93.00 93 PRO A C 1
ATOM 759 O O . PRO A 1 93 ? -17.674 6.109 14.088 1.00 93.00 93 PRO A O 1
ATOM 762 N N . VAL A 1 94 ? -16.898 4.335 12.950 1.00 90.00 94 VAL A N 1
ATOM 763 C CA . VAL A 1 94 ? -17.607 4.575 11.693 1.00 90.00 94 VAL A CA 1
ATOM 764 C C . VAL A 1 94 ? -18.482 3.360 11.362 1.00 90.00 94 VAL A C 1
ATOM 766 O O . VAL A 1 94 ? -17.963 2.244 11.220 1.00 90.00 94 VAL A O 1
ATOM 769 N N . PRO A 1 95 ? -19.810 3.534 11.231 1.00 87.69 95 PRO A N 1
ATOM 770 C CA . PRO A 1 95 ? -20.695 2.460 10.807 1.00 87.69 95 PRO A CA 1
ATOM 771 C C . PRO A 1 95 ? -20.528 2.187 9.308 1.00 87.69 95 PRO A C 1
ATOM 773 O O . PRO A 1 95 ? -20.671 3.077 8.472 1.00 87.69 95 PRO A O 1
ATOM 776 N N . ILE A 1 96 ? -20.283 0.927 8.953 1.00 86.94 96 ILE A N 1
ATOM 777 C CA . ILE A 1 96 ? -20.257 0.472 7.561 1.00 86.94 96 ILE A CA 1
ATOM 778 C C . ILE A 1 96 ? -21.664 0.002 7.191 1.00 86.94 96 ILE A C 1
ATOM 780 O O . ILE A 1 96 ? -22.023 -1.162 7.387 1.00 86.94 96 ILE A O 1
ATOM 784 N N . GLU A 1 97 ? -22.471 0.943 6.698 1.00 84.81 97 GLU A N 1
ATOM 785 C CA . GLU A 1 97 ? -23.859 0.732 6.280 1.00 84.81 97 GLU A CA 1
ATOM 786 C C . GLU A 1 97 ? -24.090 1.253 4.856 1.00 84.81 97 GLU A C 1
ATOM 788 O O . GLU A 1 97 ? -24.362 2.433 4.647 1.00 84.81 97 GLU A O 1
ATOM 793 N N . MET A 1 98 ? -24.073 0.348 3.872 1.00 82.31 98 MET A N 1
ATOM 794 C CA . MET A 1 98 ? -24.272 0.689 2.453 1.00 82.31 98 MET A CA 1
ATOM 795 C C . MET A 1 98 ? -25.630 1.350 2.169 1.00 82.31 98 MET A C 1
ATOM 797 O O . MET A 1 98 ? -25.757 2.098 1.209 1.00 82.31 98 MET A O 1
ATOM 801 N N . ARG A 1 99 ? -26.648 1.123 3.018 1.00 76.50 99 ARG A N 1
ATOM 802 C CA . ARG A 1 99 ? -27.967 1.777 2.903 1.00 76.50 99 ARG A CA 1
ATOM 803 C C . ARG A 1 99 ? -27.901 3.294 3.045 1.00 76.50 99 ARG A C 1
ATOM 805 O O . ARG A 1 99 ? -28.755 3.989 2.509 1.00 76.50 99 ARG A O 1
ATOM 812 N N . ARG A 1 100 ? -26.917 3.797 3.794 1.00 71.88 100 ARG A N 1
ATOM 813 C CA . ARG A 1 100 ? -26.703 5.237 3.984 1.00 71.88 100 ARG A CA 1
ATOM 814 C C . ARG A 1 100 ? -25.920 5.855 2.825 1.00 71.88 100 ARG A C 1
ATOM 816 O O . ARG A 1 100 ? -25.878 7.072 2.704 1.00 71.88 100 ARG A O 1
ATOM 823 N N . THR A 1 101 ? -25.357 5.024 1.949 1.00 65.06 101 THR A N 1
ATOM 824 C CA . THR A 1 101 ? -24.641 5.425 0.740 1.00 65.06 101 THR A CA 1
ATOM 825 C C . THR A 1 101 ? -25.622 5.646 -0.421 1.00 65.06 101 THR A C 1
ATOM 827 O O . THR A 1 101 ? -25.633 4.903 -1.399 1.00 65.06 101 THR A O 1
ATOM 830 N N . SER A 1 102 ? -26.528 6.625 -0.306 1.00 55.38 102 SER A N 1
ATOM 831 C CA . SER A 1 102 ? -27.466 6.988 -1.382 1.00 55.38 102 SER A CA 1
ATOM 832 C C . SER A 1 102 ? -26.828 7.935 -2.401 1.00 55.38 102 SER A C 1
ATOM 834 O O . SER A 1 102 ? -26.308 8.983 -2.029 1.00 55.38 102 SER A O 1
ATOM 836 N N . ALA A 1 103 ? -26.943 7.593 -3.688 1.00 53.19 103 ALA A N 1
ATOM 837 C CA . ALA A 1 103 ? -26.279 8.221 -4.837 1.00 53.19 103 ALA A CA 1
ATOM 838 C C . ALA A 1 103 ? -26.601 9.710 -5.115 1.00 53.19 103 ALA A C 1
ATOM 840 O O . ALA A 1 103 ? -26.102 10.256 -6.093 1.00 53.19 103 ALA A O 1
ATOM 841 N N . SER A 1 104 ? -27.419 10.378 -4.296 1.00 52.84 104 SER A N 1
ATOM 842 C CA . SER A 1 104 ? -27.826 11.773 -4.517 1.00 52.84 104 SER A CA 1
ATOM 843 C C . SER A 1 104 ? -27.080 12.804 -3.666 1.00 52.84 104 SER A C 1
ATOM 845 O O . SER A 1 104 ? -27.252 13.992 -3.908 1.00 52.84 104 SER A O 1
ATOM 847 N N . ASN A 1 105 ? -26.272 12.390 -2.681 1.00 52.41 105 ASN A N 1
ATOM 848 C CA . ASN A 1 105 ? -25.570 13.313 -1.782 1.00 52.41 105 ASN A CA 1
ATOM 849 C C . ASN A 1 105 ? -24.059 13.045 -1.789 1.00 52.41 105 ASN A C 1
ATOM 851 O O . ASN A 1 105 ? -23.614 11.968 -1.402 1.00 52.41 105 ASN A O 1
ATOM 855 N N . LEU A 1 106 ? -23.276 14.050 -2.194 1.00 54.28 106 LEU A N 1
ATOM 856 C CA . LEU A 1 106 ? -21.802 14.073 -2.187 1.00 54.28 106 LEU A CA 1
ATOM 857 C C . LEU A 1 106 ? -21.186 14.210 -0.774 1.00 54.28 106 LEU A C 1
ATOM 859 O O . LEU A 1 106 ? -20.045 14.639 -0.641 1.00 54.28 106 LEU A O 1
ATOM 863 N N . ASP A 1 107 ? -21.921 13.889 0.291 1.00 58.47 107 ASP A N 1
ATOM 864 C CA . ASP A 1 107 ? -21.390 13.993 1.654 1.00 58.47 107 ASP A CA 1
ATOM 865 C C . ASP A 1 107 ? -20.352 12.880 1.911 1.00 58.47 107 ASP A C 1
ATOM 867 O O . ASP A 1 107 ? -20.551 11.718 1.541 1.00 58.47 107 ASP A O 1
ATOM 871 N N . GLU A 1 108 ? -19.238 13.209 2.565 1.00 58.94 108 GLU A N 1
ATOM 872 C CA . GLU A 1 108 ? -18.135 12.281 2.857 1.00 58.94 108 GLU A CA 1
ATOM 873 C C . GLU A 1 108 ? -18.624 11.040 3.621 1.00 58.94 108 GLU A C 1
ATOM 875 O O . GLU A 1 108 ? -18.190 9.913 3.355 1.00 58.94 108 GLU A O 1
ATOM 880 N N . ARG A 1 109 ? -19.611 11.225 4.510 1.00 58.72 109 ARG A N 1
ATOM 881 C CA . ARG A 1 109 ? -20.248 10.148 5.290 1.00 58.72 109 ARG A CA 1
ATOM 882 C C . ARG A 1 109 ? -20.978 9.126 4.419 1.00 58.72 109 ARG A C 1
ATOM 884 O O . ARG A 1 109 ? -21.070 7.957 4.790 1.00 58.72 109 ARG A O 1
ATOM 891 N N . VAL A 1 110 ? -21.488 9.558 3.266 1.00 61.47 110 VAL A N 1
ATOM 892 C CA . VAL A 1 110 ? -22.206 8.716 2.300 1.00 61.47 110 VAL A CA 1
ATOM 893 C C . VAL A 1 110 ? -21.202 7.847 1.541 1.00 61.47 110 VAL A C 1
ATOM 895 O O . VAL A 1 110 ? -21.463 6.663 1.337 1.00 61.47 110 VAL A O 1
ATOM 898 N N . LEU A 1 111 ? -20.022 8.377 1.202 1.00 73.50 111 LEU A N 1
ATOM 899 C CA . LEU A 1 111 ? -18.986 7.659 0.447 1.00 73.50 111 LEU A CA 1
ATOM 900 C C . LEU A 1 111 ? -18.060 6.788 1.309 1.00 73.50 111 LEU A C 1
ATOM 902 O O . LEU A 1 111 ? -17.426 5.877 0.772 1.00 73.50 111 LEU A O 1
ATOM 906 N N . THR A 1 112 ? -18.009 7.010 2.628 1.00 83.00 112 THR A N 1
ATOM 907 C CA . THR A 1 112 ? -17.072 6.308 3.526 1.00 83.00 112 THR A CA 1
ATOM 908 C C . THR A 1 112 ? -17.145 4.773 3.410 1.00 83.00 112 THR A C 1
ATOM 910 O O . THR A 1 112 ? -16.094 4.149 3.272 1.00 83.00 112 THR A O 1
ATOM 913 N N . PRO A 1 113 ? -18.325 4.111 3.378 1.00 88.00 113 PRO A N 1
ATOM 914 C CA . PRO A 1 113 ? -18.392 2.652 3.227 1.00 88.00 113 PRO A CA 1
ATOM 915 C C . PRO A 1 113 ? -17.793 2.128 1.911 1.00 88.00 113 PRO A C 1
ATOM 917 O O . PRO A 1 113 ? -17.159 1.072 1.905 1.00 88.00 113 PRO A O 1
ATOM 920 N N . ILE A 1 114 ? -17.970 2.864 0.806 1.00 87.88 114 ILE A N 1
ATOM 921 C CA . ILE A 1 114 ? -17.386 2.523 -0.501 1.00 87.88 114 ILE A CA 1
ATOM 922 C C . ILE A 1 114 ? -15.867 2.703 -0.457 1.00 87.88 114 ILE A C 1
ATOM 924 O O . ILE A 1 114 ? -15.136 1.819 -0.898 1.00 87.88 114 ILE A O 1
ATOM 928 N N . GLN A 1 115 ? -15.395 3.821 0.100 1.00 88.69 115 GLN A N 1
ATOM 929 C CA . GLN A 1 115 ? -13.966 4.112 0.241 1.00 88.69 115 GLN A CA 1
ATOM 930 C C . GLN A 1 115 ? -13.259 3.061 1.100 1.00 88.69 115 GLN A C 1
ATOM 932 O O . GLN A 1 115 ? -12.208 2.555 0.719 1.00 88.69 115 GLN A O 1
ATOM 937 N N . VAL A 1 116 ? -13.860 2.673 2.227 1.00 91.12 116 VAL A N 1
ATOM 938 C CA . VAL A 1 116 ? -13.351 1.598 3.088 1.00 91.12 116 VAL A CA 1
ATOM 939 C C . VAL A 1 116 ? -13.206 0.295 2.307 1.00 91.12 116 VAL A C 1
ATOM 941 O O . VAL A 1 116 ? -12.161 -0.348 2.391 1.00 91.12 116 VAL A O 1
ATOM 944 N N . LEU A 1 117 ? -14.230 -0.094 1.539 1.00 89.62 117 LEU A N 1
ATOM 945 C CA . LEU A 1 117 ? -14.182 -1.319 0.742 1.00 89.62 117 LEU A CA 1
ATOM 946 C C . LEU A 1 117 ? -13.054 -1.256 -0.295 1.00 89.62 117 LEU A C 1
ATOM 948 O O . LEU A 1 117 ? -12.267 -2.189 -0.411 1.00 89.62 117 LEU A O 1
ATOM 952 N N . ASP A 1 118 ? -12.930 -0.132 -0.993 1.00 89.06 118 ASP A N 1
ATOM 953 C CA . ASP A 1 118 ? -11.874 0.106 -1.971 1.00 89.06 118 ASP A CA 1
ATOM 954 C C . ASP A 1 118 ? -10.457 0.028 -1.355 1.00 89.06 118 ASP A C 1
ATOM 956 O O . ASP A 1 118 ? -9.572 -0.638 -1.902 1.00 89.06 118 ASP A O 1
ATOM 960 N N . ILE A 1 119 ? -10.244 0.626 -0.177 1.00 91.12 119 ILE A N 1
ATOM 961 C CA . ILE A 1 119 ? -8.963 0.567 0.545 1.00 91.12 119 ILE A CA 1
ATOM 962 C C . ILE A 1 119 ? -8.646 -0.866 0.980 1.00 91.12 119 ILE A C 1
ATOM 964 O O . ILE A 1 119 ? -7.548 -1.351 0.706 1.00 91.12 119 ILE A O 1
ATOM 968 N N . VAL A 1 120 ? -9.595 -1.560 1.617 1.00 90.25 120 VAL A N 1
ATOM 969 C CA . VAL A 1 120 ? -9.408 -2.939 2.106 1.00 90.25 120 VAL A CA 1
ATOM 970 C C . VAL A 1 120 ? -9.067 -3.886 0.958 1.00 90.25 120 VAL A C 1
ATOM 972 O O . VAL A 1 120 ? -8.164 -4.713 1.078 1.00 90.25 120 VAL A O 1
ATOM 975 N N . CYS A 1 121 ? -9.743 -3.761 -0.180 1.00 87.69 121 CYS A N 1
ATOM 976 C CA . CYS A 1 121 ? -9.503 -4.649 -1.313 1.00 87.69 121 CYS A CA 1
ATOM 977 C C . CYS A 1 121 ? -8.140 -4.388 -1.958 1.00 87.69 121 CYS A C 1
ATOM 979 O O . CYS A 1 121 ? -7.415 -5.339 -2.255 1.00 87.69 121 CYS A O 1
ATOM 981 N N . ARG A 1 122 ? -7.719 -3.123 -2.056 1.00 87.38 122 ARG A N 1
ATOM 982 C CA . ARG A 1 122 ? -6.364 -2.761 -2.500 1.00 87.38 122 ARG A CA 1
ATOM 983 C C . ARG A 1 122 ? -5.278 -3.202 -1.513 1.00 87.38 122 ARG A C 1
ATOM 985 O O . ARG A 1 122 ? -4.159 -3.516 -1.925 1.00 87.38 122 ARG A O 1
ATOM 992 N N . GLN A 1 123 ? -5.588 -3.268 -0.218 1.00 88.69 123 GLN A N 1
ATOM 993 C CA . GLN A 1 123 ? -4.672 -3.743 0.825 1.00 88.69 123 GLN A CA 1
ATOM 994 C C . GLN A 1 123 ? -4.132 -5.145 0.504 1.00 88.69 123 GLN A C 1
ATOM 996 O O . GLN A 1 123 ? -2.954 -5.417 0.731 1.00 88.69 123 GLN A O 1
ATOM 1001 N N . SER A 1 124 ? -4.965 -6.012 -0.085 1.00 84.19 124 SER A N 1
ATOM 1002 C CA . SER A 1 124 ? -4.586 -7.386 -0.451 1.00 84.19 124 SER A CA 1
ATOM 1003 C C . SER A 1 124 ? -3.417 -7.469 -1.443 1.00 84.19 124 SER A C 1
ATOM 1005 O O . SER A 1 124 ? -2.685 -8.457 -1.449 1.00 84.19 124 SER A O 1
ATOM 1007 N N . LEU A 1 125 ? -3.215 -6.414 -2.239 1.00 87.62 125 LEU A N 1
ATOM 1008 C CA . LEU A 1 125 ? -2.160 -6.309 -3.249 1.00 87.62 125 LEU A CA 1
ATOM 1009 C C . LEU A 1 125 ? -1.005 -5.397 -2.815 1.00 87.62 125 LEU A C 1
ATOM 1011 O O . LEU A 1 125 ? 0.012 -5.350 -3.492 1.00 87.62 125 LEU A O 1
ATOM 1015 N N . THR A 1 126 ? -1.154 -4.660 -1.709 1.00 86.94 126 THR A N 1
ATOM 1016 C CA . THR A 1 126 ? -0.187 -3.632 -1.270 1.00 86.94 126 THR A CA 1
ATOM 1017 C C . THR A 1 126 ? 0.413 -3.875 0.109 1.00 86.94 126 THR A C 1
ATOM 1019 O O . THR A 1 126 ? 1.388 -3.220 0.469 1.00 86.94 126 THR A O 1
ATOM 1022 N N . CYS A 1 127 ? -0.159 -4.774 0.909 1.00 90.81 127 CYS A N 1
ATOM 1023 C CA . CYS A 1 127 ? 0.355 -5.094 2.234 1.00 90.81 127 CYS A CA 1
ATOM 1024 C C . CYS A 1 127 ? 1.638 -5.933 2.120 1.00 90.81 127 CYS A C 1
ATOM 1026 O O . CYS A 1 127 ? 1.565 -7.068 1.647 1.00 90.81 127 CYS A O 1
ATOM 1028 N N . PRO A 1 128 ? 2.796 -5.452 2.608 1.00 91.56 128 PRO A N 1
ATOM 1029 C CA . PRO A 1 128 ? 4.069 -6.162 2.472 1.00 91.56 128 PRO A CA 1
ATOM 1030 C C . PRO A 1 128 ? 4.122 -7.469 3.274 1.00 91.56 128 PRO A C 1
ATOM 1032 O O . PRO A 1 128 ? 4.988 -8.304 3.039 1.00 91.56 128 PRO A O 1
ATOM 1035 N N . PHE A 1 129 ? 3.190 -7.679 4.208 1.00 91.12 129 PHE A N 1
ATOM 1036 C CA . PHE A 1 129 ? 3.076 -8.930 4.959 1.00 91.12 129 PHE A CA 1
ATOM 1037 C C . PHE A 1 129 ? 2.345 -10.038 4.188 1.00 91.12 129 PHE A C 1
ATOM 1039 O O . PHE A 1 129 ? 2.313 -11.178 4.649 1.00 91.12 129 PHE A O 1
ATOM 1046 N N . ILE A 1 130 ? 1.743 -9.720 3.038 1.00 90.56 130 ILE A N 1
ATOM 1047 C CA . ILE A 1 130 ? 1.127 -10.695 2.138 1.00 90.56 130 ILE A CA 1
ATOM 1048 C C . ILE A 1 130 ? 2.182 -11.112 1.113 1.00 90.56 130 ILE A C 1
ATOM 1050 O O . ILE A 1 130 ? 2.640 -10.291 0.324 1.00 90.56 130 ILE A O 1
ATOM 1054 N N . GLY A 1 131 ? 2.540 -12.400 1.083 1.00 87.88 131 GLY A N 1
ATOM 1055 C CA . GLY A 1 131 ? 3.661 -12.892 0.267 1.00 87.88 131 GLY A CA 1
ATOM 1056 C C . GLY A 1 131 ? 3.557 -12.586 -1.234 1.00 87.88 131 GLY A C 1
ATOM 1057 O O . GLY A 1 131 ? 4.574 -12.432 -1.900 1.00 87.88 131 GLY A O 1
ATOM 1058 N N . ASN A 1 132 ? 2.341 -12.442 -1.769 1.00 86.44 132 ASN A N 1
ATOM 1059 C CA . ASN A 1 132 ? 2.131 -12.121 -3.181 1.00 86.44 13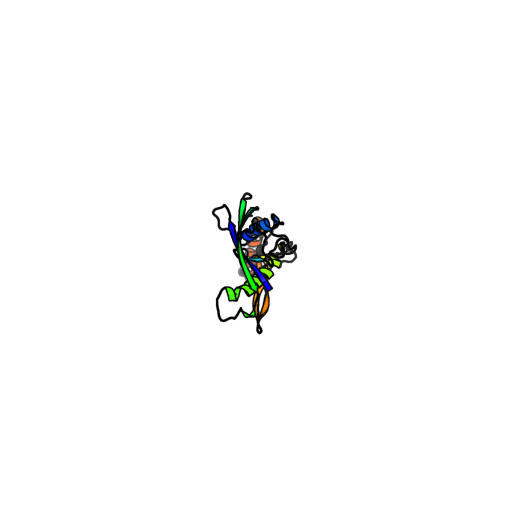2 ASN A CA 1
ATOM 1060 C C . ASN A 1 132 ? 2.147 -10.610 -3.488 1.00 86.44 132 ASN A C 1
ATOM 1062 O O . ASN A 1 132 ? 2.215 -10.241 -4.656 1.00 86.44 132 ASN A O 1
ATOM 1066 N N . ALA A 1 133 ? 2.091 -9.727 -2.483 1.00 88.00 133 ALA A N 1
ATOM 1067 C CA . ALA A 1 133 ? 1.997 -8.278 -2.697 1.00 88.00 133 ALA A CA 1
ATOM 1068 C C . ALA A 1 133 ? 3.234 -7.696 -3.399 1.00 88.00 133 ALA A C 1
ATOM 1070 O O . ALA A 1 133 ? 3.107 -6.774 -4.194 1.00 88.00 133 ALA A O 1
ATOM 1071 N N . ALA A 1 134 ? 4.417 -8.286 -3.191 1.00 87.50 134 ALA A N 1
ATOM 1072 C CA . ALA A 1 134 ? 5.653 -7.871 -3.862 1.00 87.50 134 ALA A CA 1
ATOM 1073 C C . ALA A 1 1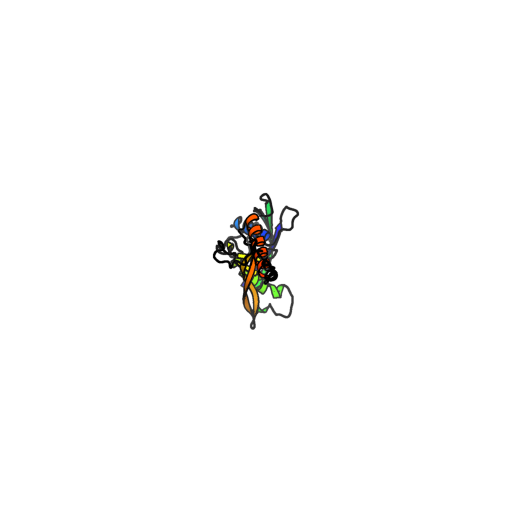34 ? 5.611 -8.032 -5.397 1.00 87.50 134 ALA A C 1
ATOM 1075 O O . ALA A 1 134 ? 6.408 -7.419 -6.104 1.00 87.50 134 ALA A O 1
ATOM 1076 N N . ASN A 1 135 ? 4.678 -8.835 -5.919 1.00 88.69 135 ASN A N 1
ATOM 1077 C CA . ASN A 1 135 ? 4.478 -9.023 -7.357 1.00 88.69 135 ASN A CA 1
ATOM 1078 C C . ASN A 1 135 ? 3.535 -7.980 -7.967 1.00 88.69 135 ASN A C 1
ATOM 1080 O O . ASN A 1 135 ? 3.251 -8.049 -9.163 1.00 88.69 135 ASN A O 1
ATOM 1084 N N . PHE A 1 136 ? 3.020 -7.041 -7.171 1.00 90.06 136 PHE A N 1
ATOM 1085 C CA . PHE A 1 136 ? 2.123 -5.993 -7.630 1.00 90.06 136 PHE A CA 1
ATOM 1086 C C . PHE A 1 136 ? 2.718 -4.613 -7.380 1.00 90.06 136 PHE A C 1
ATOM 1088 O O . PHE A 1 136 ? 3.263 -4.319 -6.321 1.00 90.06 136 PHE A O 1
ATOM 1095 N N . TYR A 1 137 ? 2.546 -3.738 -8.360 1.00 89.25 137 TYR A N 1
ATOM 1096 C CA . TYR A 1 137 ? 2.812 -2.316 -8.253 1.00 89.25 137 TYR A CA 1
ATOM 1097 C C . TYR A 1 137 ? 1.487 -1.561 -8.278 1.00 89.25 137 TYR A C 1
ATOM 1099 O O . TYR A 1 137 ? 0.699 -1.735 -9.204 1.00 89.25 137 TYR A O 1
ATOM 1107 N N . SER A 1 138 ? 1.204 -0.744 -7.268 1.00 87.94 138 SER A N 1
ATOM 1108 C CA . SER A 1 138 ? -0.045 0.023 -7.228 1.00 87.94 138 SER A CA 1
ATOM 1109 C C . SER A 1 138 ? 0.177 1.440 -7.719 1.00 87.94 138 SER A C 1
ATOM 1111 O O . SER A 1 138 ? 1.011 2.156 -7.187 1.00 87.94 138 SER A O 1
ATOM 1113 N N . TRP A 1 139 ? -0.611 1.854 -8.703 1.00 84.62 139 TRP A N 1
ATOM 1114 C CA . TRP A 1 139 ? -0.606 3.207 -9.234 1.00 84.62 139 TRP A CA 1
ATOM 1115 C C . TRP A 1 139 ? -2.040 3.697 -9.394 1.00 84.62 139 TRP A C 1
ATOM 1117 O O . TRP A 1 139 ? -2.853 3.075 -10.084 1.00 84.62 139 TRP A O 1
ATOM 1127 N N . GLU A 1 140 ? -2.347 4.817 -8.738 1.00 81.44 140 GLU A N 1
ATOM 1128 C CA . GLU A 1 140 ? -3.700 5.376 -8.657 1.00 81.44 140 GLU A CA 1
ATOM 1129 C C . GLU A 1 140 ? -4.734 4.314 -8.220 1.00 81.44 140 GLU A C 1
ATOM 1131 O O . GLU A 1 140 ? -4.573 3.671 -7.181 1.00 81.44 140 GLU A O 1
ATOM 1136 N N . SER A 1 141 ? -5.802 4.124 -8.999 1.00 79.25 141 SER A N 1
ATOM 1137 C CA . SER A 1 141 ? -6.866 3.140 -8.762 1.00 79.25 141 SER A CA 1
ATOM 1138 C C . SER A 1 141 ? -6.570 1.781 -9.406 1.00 79.25 141 SER A C 1
ATOM 1140 O O . SER A 1 141 ? -7.484 1.038 -9.762 1.00 79.25 141 SER A O 1
ATOM 1142 N N . SER A 1 142 ? -5.305 1.457 -9.667 1.00 88.56 142 SER A N 1
ATOM 1143 C CA . SER A 1 142 ? -4.932 0.233 -10.374 1.00 88.56 142 SER A CA 1
ATOM 1144 C C . SER A 1 142 ? -3.723 -0.446 -9.770 1.00 88.56 142 SER A C 1
ATOM 1146 O O . SER A 1 142 ? -2.819 0.194 -9.245 1.00 88.56 142 SER A O 1
ATOM 1148 N N . CYS A 1 143 ? -3.704 -1.765 -9.890 1.00 90.75 143 CYS A N 1
ATOM 1149 C CA . CYS A 1 143 ? -2.588 -2.596 -9.482 1.00 90.75 143 CYS A CA 1
ATOM 1150 C C . CYS A 1 143 ? -2.062 -3.323 -10.714 1.00 90.75 143 CYS A C 1
ATOM 1152 O O . CYS A 1 143 ? -2.820 -3.935 -11.462 1.00 90.75 143 CYS A O 1
ATOM 1154 N N . TYR A 1 144 ? -0.764 -3.254 -10.942 1.00 91.69 144 TYR A N 1
ATOM 1155 C CA . TYR A 1 144 ? -0.092 -3.872 -12.067 1.00 91.69 144 TYR A CA 1
ATOM 1156 C C . TYR A 1 144 ? 0.701 -5.060 -11.565 1.00 91.69 144 TYR A C 1
ATOM 1158 O O . TYR A 1 144 ? 1.498 -4.925 -10.644 1.00 91.69 144 TYR A O 1
ATOM 1166 N N . ARG A 1 145 ? 0.499 -6.227 -12.165 1.00 90.44 145 ARG A N 1
ATOM 1167 C CA . ARG A 1 145 ? 1.319 -7.395 -11.863 1.00 90.44 145 ARG A CA 1
ATOM 1168 C C . ARG A 1 145 ? 2.659 -7.251 -12.570 1.00 90.44 145 ARG A C 1
ATOM 1170 O O . ARG A 1 145 ? 2.711 -7.254 -13.800 1.00 90.44 145 ARG A O 1
ATOM 1177 N N . ILE A 1 146 ? 3.714 -7.148 -11.773 1.00 88.50 146 ILE A N 1
ATOM 1178 C CA . ILE A 1 146 ? 5.095 -7.061 -12.228 1.00 88.50 146 ILE A CA 1
ATOM 1179 C C . ILE A 1 146 ? 5.489 -8.437 -12.790 1.00 88.50 146 ILE A C 1
ATOM 1181 O O . ILE A 1 146 ? 5.334 -9.450 -12.097 1.00 88.50 146 ILE A O 1
ATOM 1185 N N . PRO A 1 147 ? 5.984 -8.525 -14.033 1.00 83.62 147 PRO A N 1
ATOM 1186 C CA . PRO A 1 147 ? 6.450 -9.785 -14.585 1.00 83.62 147 PRO A CA 1
ATOM 1187 C C . PRO A 1 147 ? 7.687 -10.295 -13.837 1.00 83.62 147 PRO A C 1
ATOM 1189 O O . PRO A 1 147 ? 8.704 -9.613 -13.723 1.00 83.62 147 PRO A O 1
ATOM 1192 N N . ILE A 1 148 ? 7.623 -11.531 -13.343 1.00 73.44 148 ILE A N 1
ATOM 1193 C CA . ILE A 1 148 ? 8.760 -12.175 -12.680 1.00 73.44 148 ILE A CA 1
ATOM 1194 C C . ILE A 1 148 ? 9.664 -12.781 -13.762 1.00 73.44 148 ILE A C 1
ATOM 1196 O O . ILE A 1 148 ? 9.212 -13.577 -14.583 1.00 73.44 148 ILE A O 1
ATOM 1200 N N . ASN A 1 149 ? 10.947 -12.404 -13.755 1.00 64.44 149 ASN A N 1
ATOM 1201 C CA . ASN A 1 149 ? 12.006 -12.930 -14.632 1.00 64.44 149 ASN A CA 1
ATOM 1202 C C . ASN A 1 149 ? 11.767 -12.773 -16.144 1.00 64.44 149 ASN A C 1
ATOM 1204 O O . ASN A 1 149 ? 12.257 -13.597 -16.910 1.00 64.44 149 ASN A O 1
ATOM 1208 N N . CYS A 1 150 ? 11.007 -11.762 -16.583 1.00 57.00 150 CYS A N 1
ATOM 1209 C CA . CYS A 1 150 ? 10.665 -11.501 -17.995 1.00 57.00 150 CYS A CA 1
ATOM 1210 C C . CYS A 1 150 ? 9.944 -12.657 -18.733 1.00 57.00 150 CYS A C 1
ATOM 1212 O O . CYS A 1 150 ? 9.439 -12.453 -19.828 1.00 57.00 150 CYS A O 1
ATOM 1214 N N . ALA A 1 151 ? 9.837 -13.852 -18.143 1.00 56.66 151 ALA A N 1
ATOM 1215 C CA . ALA A 1 151 ? 9.340 -15.065 -18.792 1.00 56.66 151 ALA A CA 1
ATOM 1216 C C . ALA A 1 151 ? 7.817 -15.069 -18.998 1.00 56.66 151 ALA A C 1
ATOM 1218 O O . ALA A 1 151 ? 7.296 -15.865 -19.771 1.00 56.66 151 ALA A O 1
ATOM 1219 N N . LEU A 1 152 ? 7.100 -14.188 -18.296 1.00 62.12 152 LEU A N 1
ATOM 1220 C CA . LEU A 1 152 ? 5.644 -14.048 -18.381 1.00 62.12 152 LEU A CA 1
ATOM 1221 C C . LEU A 1 152 ? 5.204 -12.710 -18.994 1.00 62.12 152 LEU A C 1
ATOM 1223 O O . LEU A 1 152 ? 4.002 -12.447 -19.046 1.00 62.12 152 LEU A O 1
ATOM 1227 N N . ALA A 1 153 ? 6.147 -11.853 -19.403 1.00 76.38 153 ALA A N 1
ATOM 1228 C CA . ALA A 1 153 ? 5.844 -10.570 -20.027 1.00 76.38 153 ALA A CA 1
ATOM 1229 C C . ALA A 1 153 ? 5.914 -10.710 -21.547 1.00 76.38 153 ALA A C 1
ATOM 1231 O O . ALA A 1 153 ? 6.885 -11.244 -22.077 1.00 76.38 153 ALA A O 1
ATOM 1232 N N . LEU A 1 154 ? 4.914 -10.188 -22.255 1.00 86.00 154 LEU A N 1
ATOM 1233 C CA . LEU A 1 154 ? 5.037 -9.994 -23.696 1.00 86.00 154 LEU A CA 1
ATOM 1234 C C . LE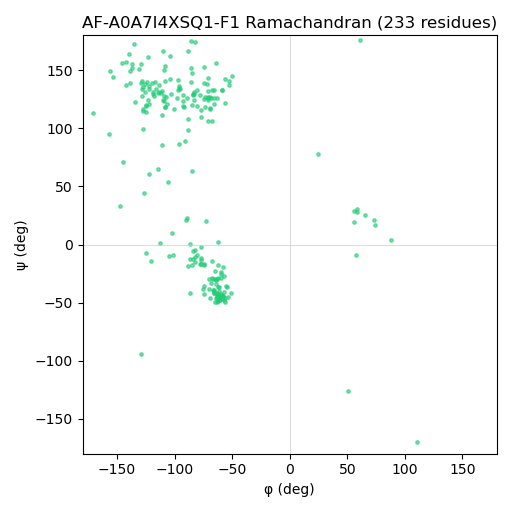U A 1 154 ? 6.065 -8.879 -23.942 1.00 86.00 154 LEU A C 1
ATOM 1236 O O . LEU A 1 154 ? 5.847 -7.748 -23.502 1.00 86.00 154 LEU A O 1
ATOM 1240 N N . ASP A 1 155 ? 7.171 -9.201 -24.613 1.00 88.25 155 ASP A N 1
ATOM 1241 C CA . ASP A 1 155 ? 8.160 -8.213 -25.053 1.00 88.25 155 ASP A CA 1
ATOM 1242 C C . ASP A 1 155 ? 7.539 -7.339 -26.148 1.00 88.25 155 ASP A C 1
ATOM 1244 O O . ASP A 1 155 ? 6.993 -7.851 -27.126 1.00 88.25 155 ASP A O 1
ATOM 1248 N N . LEU A 1 156 ? 7.578 -6.022 -25.955 1.00 89.81 156 LEU A N 1
ATOM 1249 C CA . LEU A 1 156 ? 7.043 -5.041 -26.904 1.00 89.81 156 LEU A CA 1
ATOM 1250 C C . LEU A 1 156 ? 8.157 -4.371 -27.721 1.00 89.81 156 LEU A C 1
ATOM 1252 O O . LEU A 1 156 ? 7.895 -3.382 -28.408 1.00 89.81 156 LEU A O 1
ATOM 1256 N N . GLU A 1 157 ? 9.380 -4.902 -27.620 1.00 87.69 157 GLU A N 1
ATOM 1257 C CA . GLU A 1 157 ? 10.605 -4.370 -28.210 1.00 87.69 157 GLU A CA 1
ATOM 1258 C C . GLU A 1 157 ? 10.949 -2.960 -27.695 1.00 87.69 157 GLU A C 1
ATOM 1260 O O . GLU A 1 157 ? 10.255 -2.368 -26.860 1.00 87.69 157 GLU A O 1
ATOM 1265 N N . GLY A 1 158 ? 12.102 -2.423 -28.109 1.00 88.38 158 GLY A N 1
ATOM 1266 C CA . GLY A 1 158 ? 12.533 -1.081 -27.698 1.00 88.38 158 GLY A CA 1
ATOM 1267 C C . GLY A 1 158 ? 12.669 -0.910 -26.178 1.00 88.38 158 GLY A C 1
ATOM 1268 O O . GLY A 1 158 ? 12.404 0.172 -25.651 1.00 88.38 158 GLY A O 1
ATOM 1269 N N . GLY A 1 159 ? 13.004 -1.989 -25.463 1.00 89.25 159 GLY A N 1
ATOM 1270 C CA . GLY A 1 159 ? 13.139 -1.999 -24.005 1.00 89.25 159 GLY A CA 1
ATOM 1271 C C . GLY A 1 159 ? 11.813 -1.965 -23.234 1.00 89.25 159 GLY A C 1
ATOM 1272 O O . GLY A 1 159 ? 11.818 -1.636 -22.046 1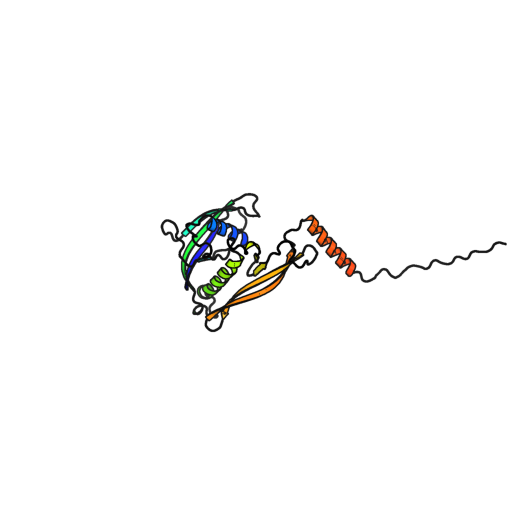.00 89.25 159 GLY A O 1
ATOM 1273 N N . LYS A 1 160 ? 10.683 -2.278 -23.881 1.00 91.56 160 LYS A N 1
ATOM 1274 C CA . LYS A 1 160 ? 9.344 -2.284 -23.273 1.00 91.56 160 LYS A CA 1
ATOM 1275 C C . LYS A 1 160 ? 8.812 -3.701 -23.097 1.00 91.56 160 LYS A C 1
ATOM 1277 O O . LYS A 1 160 ? 9.154 -4.611 -23.840 1.00 91.56 160 LYS A O 1
ATOM 1282 N N . GLU A 1 161 ? 7.929 -3.873 -22.130 1.00 91.88 161 GLU A N 1
ATOM 1283 C CA . GLU A 1 161 ? 7.212 -5.114 -21.871 1.00 91.88 161 GLU A CA 1
ATOM 1284 C C . GLU A 1 161 ? 5.771 -4.820 -21.443 1.00 91.88 161 GLU A C 1
ATOM 1286 O O . GLU A 1 161 ? 5.439 -3.730 -20.970 1.00 91.88 161 GLU A O 1
ATOM 1291 N N . MET A 1 162 ? 4.890 -5.794 -21.628 1.00 91.50 162 MET A N 1
ATOM 1292 C CA . MET A 1 162 ? 3.484 -5.673 -21.266 1.00 91.50 162 MET A CA 1
ATOM 1293 C C . MET A 1 162 ? 3.245 -6.128 -19.824 1.00 91.50 162 MET A C 1
ATOM 1295 O O . MET A 1 162 ? 3.562 -7.262 -19.463 1.00 91.50 162 MET A O 1
ATOM 1299 N N . TRP A 1 163 ? 2.632 -5.270 -19.010 1.00 92.00 163 TRP A N 1
ATOM 1300 C CA . TRP A 1 163 ? 2.189 -5.597 -17.654 1.00 92.00 163 TRP A CA 1
ATOM 1301 C C . TRP A 1 163 ? 0.674 -5.800 -17.624 1.00 92.00 163 TRP A C 1
ATOM 1303 O O . TRP A 1 163 ? -0.082 -5.084 -18.291 1.00 92.00 163 TRP A O 1
ATOM 1313 N N . THR A 1 164 ? 0.215 -6.768 -16.828 1.00 91.81 164 THR A N 1
ATOM 1314 C CA . THR A 1 164 ? -1.219 -6.984 -16.586 1.00 91.81 164 THR A CA 1
ATOM 1315 C C . THR A 1 164 ? -1.704 -5.994 -15.531 1.00 91.81 164 THR A C 1
ATOM 1317 O O . THR A 1 164 ? -1.230 -6.016 -14.396 1.00 91.81 164 THR A O 1
ATOM 1320 N N . ARG A 1 165 ? -2.663 -5.145 -15.893 1.00 92.69 165 ARG A N 1
ATOM 1321 C CA . ARG A 1 165 ? -3.332 -4.184 -15.016 1.00 92.69 165 ARG A CA 1
ATOM 1322 C C . ARG A 1 165 ? -4.633 -4.779 -14.482 1.00 92.69 165 ARG A C 1
ATOM 1324 O O . ARG A 1 165 ? -5.450 -5.273 -15.254 1.00 92.69 165 ARG A O 1
ATOM 1331 N N . PHE A 1 166 ? -4.851 -4.629 -13.185 1.00 91.38 166 PHE A N 1
ATOM 1332 C CA . PHE A 1 166 ? -6.107 -4.869 -12.489 1.00 91.38 166 PHE A CA 1
ATOM 1333 C C . PHE A 1 166 ? -6.653 -3.518 -12.036 1.00 91.38 166 PHE A C 1
ATOM 1335 O O . PHE A 1 166 ? -6.059 -2.843 -11.191 1.00 91.38 166 PHE A O 1
ATOM 1342 N N . PHE A 1 167 ? -7.759 -3.095 -12.632 1.00 90.50 167 PHE A N 1
ATOM 1343 C CA . PHE A 1 167 ? -8.525 -1.957 -12.150 1.00 90.50 167 PHE A CA 1
ATOM 1344 C C . PHE A 1 167 ? -9.605 -2.479 -11.208 1.00 90.50 167 PHE A C 1
ATOM 1346 O O . PHE A 1 167 ? -10.340 -3.392 -11.576 1.00 90.50 167 PHE A O 1
ATOM 1353 N N . SER A 1 168 ? -9.700 -1.910 -10.008 1.00 88.25 168 SER A N 1
ATOM 1354 C CA . SER A 1 168 ? -10.733 -2.265 -9.038 1.00 88.25 168 SER A CA 1
ATOM 1355 C C . SER A 1 168 ? -11.446 -1.017 -8.542 1.00 88.25 168 SER A C 1
ATOM 1357 O O . SER A 1 168 ? -10.785 -0.052 -8.156 1.00 88.25 168 SER A O 1
ATOM 1359 N N . SER A 1 169 ? -12.774 -1.057 -8.493 1.00 87.00 169 SER A N 1
ATOM 1360 C CA . SER A 1 169 ? -13.579 -0.001 -7.880 1.00 87.00 169 SER A CA 1
ATOM 1361 C C . SER A 1 169 ? -14.781 -0.578 -7.141 1.00 87.00 169 SER A C 1
ATOM 1363 O O . SER A 1 169 ? -15.460 -1.493 -7.614 1.00 87.00 169 SER A O 1
ATOM 1365 N N . ALA A 1 170 ? -15.049 -0.037 -5.957 1.00 87.62 170 ALA A N 1
ATOM 1366 C CA . ALA A 1 170 ? -16.226 -0.375 -5.172 1.00 87.62 170 ALA A CA 1
ATOM 1367 C C . ALA A 1 170 ? -17.428 0.489 -5.592 1.00 87.62 170 ALA A C 1
ATOM 1369 O O . ALA A 1 170 ? -17.305 1.691 -5.821 1.00 87.62 170 ALA A O 1
ATOM 1370 N N . HIS A 1 171 ? -18.602 -0.128 -5.662 1.00 84.69 171 HIS A N 1
ATOM 1371 C CA . HIS A 1 171 ? -19.874 0.500 -6.004 1.00 84.69 171 HIS A CA 1
ATOM 1372 C C . HIS A 1 171 ? -20.993 -0.047 -5.117 1.00 84.69 171 HIS A C 1
ATOM 1374 O O . HIS A 1 171 ? -20.866 -1.107 -4.504 1.00 84.69 171 HIS A O 1
ATOM 1380 N N . VAL A 1 172 ? -22.119 0.659 -5.080 1.00 83.69 172 VAL A N 1
ATOM 1381 C CA . VAL A 1 172 ? -23.347 0.176 -4.443 1.00 83.69 172 VAL A CA 1
ATOM 1382 C C . VAL A 1 172 ? -24.348 -0.160 -5.540 1.00 83.69 172 VAL A C 1
ATOM 1384 O O . VAL A 1 172 ? -24.729 0.698 -6.333 1.00 83.69 172 VAL A O 1
ATOM 1387 N N . ALA A 1 173 ? -24.738 -1.428 -5.607 1.00 82.19 173 ALA A N 1
ATOM 1388 C CA . ALA A 1 173 ? -25.756 -1.920 -6.522 1.00 82.19 173 ALA A CA 1
ATOM 1389 C C . ALA A 1 173 ? -27.166 -1.747 -5.933 1.00 82.19 173 ALA A C 1
ATOM 1391 O O . ALA A 1 173 ? -27.347 -1.372 -4.768 1.00 82.19 173 ALA A O 1
ATOM 1392 N N . SER A 1 174 ? -28.181 -2.072 -6.739 1.00 78.44 174 SER A N 1
ATOM 1393 C CA . SER A 1 174 ? -29.574 -2.080 -6.289 1.00 78.44 174 SER A CA 1
ATOM 1394 C C . SER A 1 174 ? -29.756 -2.932 -5.026 1.00 78.44 174 SER A C 1
ATOM 1396 O O . SER A 1 174 ? -29.138 -3.988 -4.858 1.00 78.44 174 SER A O 1
ATOM 1398 N N . GLY A 1 175 ? -30.594 -2.445 -4.110 1.00 80.75 175 GLY A N 1
ATOM 1399 C CA . GLY A 1 175 ? -30.799 -3.072 -2.806 1.00 80.75 175 GLY A CA 1
ATOM 1400 C C . GLY A 1 175 ? -29.630 -2.894 -1.832 1.00 80.75 175 GLY A C 1
ATOM 1401 O O . GLY A 1 175 ? -29.532 -3.668 -0.882 1.00 80.75 175 GLY A O 1
ATOM 1402 N N . TRP A 1 176 ? -28.766 -1.890 -2.040 1.00 82.12 176 TRP A N 1
ATOM 1403 C CA . TRP A 1 176 ? -27.679 -1.517 -1.119 1.00 82.12 176 TRP A CA 1
ATOM 1404 C C . TRP A 1 176 ? -26.594 -2.584 -0.972 1.00 82.12 176 TRP A C 1
ATOM 1406 O O . TRP A 1 176 ? -25.916 -2.670 0.054 1.00 82.12 176 TRP A O 1
ATOM 1416 N N . LYS A 1 177 ? -26.443 -3.426 -1.994 1.00 84.12 177 LYS A N 1
ATOM 1417 C CA . LYS A 1 177 ? -25.432 -4.479 -2.006 1.00 84.12 177 LYS A CA 1
ATOM 1418 C C . LYS A 1 177 ? -24.098 -3.893 -2.472 1.00 84.12 177 LYS A C 1
ATOM 1420 O O . LYS A 1 177 ? -24.076 -3.245 -3.520 1.00 84.12 177 LYS A O 1
ATOM 1425 N N . PRO A 1 178 ? -22.993 -4.110 -1.739 1.00 85.62 178 PRO A N 1
ATOM 1426 C CA . PRO A 1 178 ? -21.681 -3.722 -2.230 1.00 85.62 178 PRO A CA 1
ATOM 1427 C C . PRO A 1 178 ? -21.325 -4.567 -3.456 1.00 85.62 178 PRO A C 1
ATOM 1429 O O . PRO A 1 178 ? -21.483 -5.788 -3.447 1.00 85.62 178 PRO A O 1
ATOM 1432 N N . LEU A 1 179 ? -20.843 -3.912 -4.505 1.00 87.06 179 LEU A N 1
ATOM 1433 C CA . LEU A 1 179 ? -20.343 -4.528 -5.726 1.00 87.06 179 LEU A CA 1
ATOM 1434 C C . LEU A 1 179 ? -18.900 -4.082 -5.937 1.00 87.06 179 LEU A C 1
ATOM 1436 O O . LEU A 1 179 ? -18.588 -2.902 -5.802 1.00 87.06 179 LEU A O 1
ATOM 1440 N N . MET A 1 180 ? -18.027 -5.013 -6.303 1.00 87.56 180 MET A N 1
ATOM 1441 C CA . MET A 1 180 ? -16.672 -4.689 -6.731 1.00 87.56 180 MET A CA 1
ATOM 1442 C C . MET A 1 180 ? -16.568 -4.914 -8.229 1.00 87.56 180 MET A C 1
ATOM 1444 O O . MET A 1 180 ? -16.759 -6.032 -8.706 1.00 87.56 180 MET A O 1
ATOM 1448 N N . LYS A 1 181 ? -16.279 -3.847 -8.967 1.00 89.44 181 LYS A N 1
ATOM 1449 C CA . LYS A 1 181 ? -15.929 -3.942 -10.377 1.00 89.44 181 LYS A CA 1
ATOM 1450 C C . LYS A 1 181 ? -14.446 -4.263 -10.470 1.00 89.44 181 LYS A C 1
ATOM 1452 O O . LYS A 1 181 ? -13.640 -3.572 -9.849 1.00 89.44 181 LYS A O 1
ATOM 1457 N N . ILE A 1 182 ? -14.106 -5.297 -11.230 1.00 90.25 182 ILE A N 1
ATOM 1458 C CA . ILE A 1 182 ? -12.725 -5.668 -11.522 1.00 90.25 182 ILE A CA 1
ATOM 1459 C C . ILE A 1 182 ? -12.595 -5.775 -13.034 1.00 90.25 182 ILE A C 1
ATOM 1461 O O . ILE A 1 182 ? -13.232 -6.631 -13.643 1.00 90.25 182 ILE A O 1
ATOM 1465 N N . ASP A 1 183 ? -11.758 -4.923 -13.616 1.00 92.75 183 ASP A N 1
ATOM 1466 C CA . ASP A 1 183 ? -11.435 -4.960 -15.038 1.00 92.75 183 ASP A CA 1
ATOM 1467 C C . ASP A 1 183 ? -9.958 -5.332 -15.212 1.00 92.75 183 ASP A C 1
ATOM 1469 O O . ASP A 1 183 ? -9.082 -4.829 -14.499 1.00 92.75 183 ASP A O 1
ATOM 1473 N N . VAL A 1 184 ? -9.676 -6.204 -16.181 1.00 93.00 184 VAL A N 1
ATOM 1474 C CA . VAL A 1 184 ? -8.309 -6.580 -16.556 1.00 93.00 184 VAL A CA 1
ATOM 1475 C C . VAL A 1 184 ? -7.940 -5.865 -17.846 1.00 93.00 184 VAL A C 1
ATOM 1477 O O . VAL A 1 184 ? -8.667 -5.921 -18.836 1.00 93.00 184 VAL A O 1
ATOM 1480 N N . ALA A 1 185 ? -6.790 -5.206 -17.839 1.00 92.25 185 ALA A N 1
ATOM 1481 C CA . ALA A 1 185 ? -6.224 -4.550 -19.006 1.00 92.25 185 ALA A CA 1
ATOM 1482 C C . ALA A 1 185 ? -4.732 -4.866 -19.117 1.00 92.25 185 ALA A C 1
ATOM 1484 O O . ALA A 1 185 ? -4.125 -5.454 -18.222 1.00 92.25 185 ALA A O 1
ATOM 1485 N N . HIS A 1 186 ? -4.130 -4.451 -20.223 1.00 91.69 186 HIS A N 1
ATOM 1486 C CA . HIS A 1 186 ? -2.701 -4.588 -20.449 1.00 91.69 186 HIS A CA 1
ATOM 1487 C C . HIS A 1 186 ? -2.107 -3.220 -20.756 1.00 91.69 186 HIS A C 1
ATOM 1489 O O . HIS A 1 186 ? -2.727 -2.400 -21.435 1.00 91.69 186 HIS A O 1
ATOM 1495 N N . THR A 1 187 ? -0.928 -2.940 -20.218 1.00 92.00 187 THR A N 1
ATOM 1496 C CA . THR A 1 187 ? -0.267 -1.642 -20.383 1.00 92.00 187 THR A CA 1
ATOM 1497 C C . THR A 1 187 ? 1.220 -1.859 -20.609 1.00 92.00 187 THR A C 1
ATOM 1499 O O . THR A 1 187 ? 1.820 -2.737 -19.995 1.00 92.00 187 THR A O 1
ATOM 1502 N N . ALA A 1 188 ? 1.802 -1.086 -21.523 1.00 92.12 188 ALA A N 1
ATOM 1503 C CA . ALA A 1 188 ? 3.225 -1.137 -21.817 1.00 92.12 188 ALA A CA 1
ATOM 1504 C C . ALA A 1 188 ? 4.020 -0.383 -20.743 1.00 92.12 188 ALA A C 1
ATOM 1506 O O . ALA A 1 188 ? 3.735 0.784 -20.472 1.00 92.12 188 ALA A O 1
ATOM 1507 N N . PHE A 1 189 ? 5.034 -1.031 -20.183 1.00 91.75 189 PHE A N 1
ATOM 1508 C CA . PHE A 1 189 ? 6.016 -0.442 -19.276 1.00 91.75 189 PHE A CA 1
ATOM 1509 C C . PHE A 1 189 ? 7.420 -0.650 -19.831 1.00 91.75 189 PHE A C 1
ATOM 1511 O O . PHE A 1 189 ? 7.645 -1.504 -20.684 1.00 91.75 189 PHE A O 1
ATOM 1518 N N . TYR A 1 190 ? 8.383 0.131 -19.350 1.00 91.00 190 TYR A N 1
ATOM 1519 C CA . TYR A 1 190 ? 9.787 -0.195 -19.568 1.00 91.00 190 TYR A CA 1
ATOM 1520 C C . TYR A 1 190 ? 10.173 -1.411 -18.727 1.00 91.00 190 TYR A C 1
ATOM 1522 O O . TYR A 1 190 ? 9.702 -1.558 -17.598 1.00 91.00 190 TYR A O 1
ATOM 1530 N N . LYS A 1 191 ? 11.039 -2.270 -19.271 1.00 88.88 191 LYS A N 1
ATOM 1531 C CA . LYS A 1 191 ? 11.537 -3.458 -18.567 1.00 88.88 191 LYS A CA 1
ATOM 1532 C C . LYS A 1 191 ? 12.179 -3.040 -17.243 1.00 88.88 191 LYS A C 1
ATOM 1534 O O . LYS A 1 191 ? 13.136 -2.271 -17.237 1.00 88.88 191 LYS A O 1
ATOM 1539 N N . ALA A 1 192 ? 11.678 -3.560 -16.121 1.00 80.31 192 ALA A N 1
ATOM 1540 C CA . ALA A 1 192 ? 12.140 -3.136 -14.792 1.00 80.31 192 ALA A CA 1
ATOM 1541 C C . ALA A 1 192 ? 13.597 -3.538 -14.490 1.00 80.31 192 ALA A C 1
ATOM 1543 O O . ALA A 1 192 ? 14.288 -2.860 -13.734 1.00 80.31 192 ALA A O 1
ATOM 1544 N N . LYS A 1 193 ? 14.074 -4.644 -15.076 1.00 82.88 193 LYS A N 1
ATOM 1545 C CA . LYS A 1 193 ? 15.433 -5.177 -14.887 1.00 82.88 193 LYS A CA 1
ATOM 1546 C C . LYS A 1 193 ? 16.232 -5.111 -16.191 1.00 82.88 193 LYS A C 1
ATOM 1548 O O . LYS A 1 193 ? 16.584 -6.142 -16.758 1.00 82.88 193 LYS A O 1
ATOM 1553 N N . ILE A 1 194 ? 16.503 -3.900 -16.677 1.00 87.19 194 ILE A N 1
ATOM 1554 C CA . ILE A 1 194 ? 17.337 -3.654 -17.863 1.00 87.19 194 ILE A CA 1
ATOM 1555 C C . ILE A 1 194 ? 18.470 -2.681 -17.524 1.00 87.19 194 ILE A C 1
ATOM 1557 O O . ILE A 1 194 ? 18.268 -1.705 -16.803 1.00 87.19 194 ILE A O 1
ATOM 1561 N N . SER A 1 195 ? 19.681 -2.943 -18.022 1.00 91.12 195 SER A N 1
ATOM 1562 C CA . SER A 1 195 ? 20.781 -1.983 -17.890 1.00 91.12 195 SER A CA 1
ATOM 1563 C C . SER A 1 195 ? 20.573 -0.810 -18.847 1.00 91.12 195 SER A C 1
ATOM 1565 O O . SER A 1 195 ? 19.986 -0.971 -19.916 1.00 91.12 195 SER A O 1
ATOM 1567 N N . MET A 1 196 ? 21.100 0.368 -18.504 1.00 92.44 196 MET A N 1
ATOM 1568 C CA . MET A 1 196 ? 20.984 1.550 -19.367 1.00 92.44 196 MET A CA 1
ATOM 1569 C C . MET A 1 196 ? 21.568 1.302 -20.767 1.00 92.44 196 MET A C 1
ATOM 1571 O O . MET A 1 196 ? 20.968 1.679 -21.768 1.00 92.44 196 MET A O 1
ATOM 1575 N N . VAL A 1 197 ? 22.711 0.610 -20.840 1.00 94.00 197 VAL A N 1
ATOM 1576 C CA . VAL A 1 197 ? 23.355 0.256 -22.113 1.00 94.00 197 VAL A CA 1
ATOM 1577 C C . VAL A 1 197 ? 22.460 -0.670 -22.938 1.00 94.00 197 VAL A C 1
ATOM 1579 O O . VAL A 1 197 ? 22.229 -0.403 -24.114 1.00 94.00 197 VAL A O 1
ATOM 1582 N N . GLN A 1 198 ? 21.899 -1.719 -22.324 1.00 91.62 198 GLN A N 1
ATOM 1583 C CA . GLN A 1 198 ? 21.001 -2.640 -23.024 1.00 91.62 198 GLN A CA 1
ATOM 1584 C C . GLN A 1 198 ? 19.730 -1.930 -23.498 1.00 91.62 198 GLN A C 1
ATOM 1586 O O . GLN A 1 198 ? 19.300 -2.136 -24.629 1.00 91.62 198 GLN A O 1
ATOM 1591 N N . PHE A 1 199 ? 19.165 -1.057 -22.665 1.00 93.19 199 PHE A N 1
ATOM 1592 C CA . PHE A 1 199 ? 18.004 -0.252 -23.022 1.00 93.19 199 PHE A CA 1
ATOM 1593 C C . PHE A 1 199 ? 18.279 0.623 -24.250 1.00 93.19 199 PHE A C 1
ATOM 1595 O O . PHE A 1 199 ? 17.499 0.606 -25.201 1.00 93.19 199 PHE A O 1
ATOM 1602 N N . MET A 1 200 ? 19.418 1.324 -24.280 1.00 92.94 200 MET A N 1
ATOM 1603 C CA . MET A 1 200 ? 19.832 2.113 -25.445 1.00 92.94 200 MET A CA 1
ATOM 1604 C C . MET A 1 200 ? 19.973 1.241 -26.700 1.00 92.94 200 MET A C 1
ATOM 1606 O O . MET A 1 200 ? 19.484 1.621 -27.765 1.00 92.94 200 MET A O 1
ATOM 1610 N N . CYS A 1 201 ? 20.589 0.060 -26.586 1.00 91.94 201 CYS A N 1
ATOM 1611 C CA . CYS A 1 201 ? 20.701 -0.880 -27.701 1.00 91.94 201 CYS A CA 1
ATOM 1612 C C . CYS A 1 201 ? 19.331 -1.340 -28.219 1.00 91.94 201 CYS A C 1
ATOM 1614 O O . CYS A 1 201 ? 19.130 -1.378 -29.432 1.00 91.94 201 CYS A O 1
ATOM 1616 N N . ASP A 1 202 ? 18.396 -1.677 -27.330 1.00 90.69 202 ASP A N 1
ATOM 1617 C CA . ASP A 1 202 ? 17.059 -2.145 -27.708 1.00 90.69 202 ASP A CA 1
ATOM 1618 C C . ASP A 1 202 ? 16.255 -1.042 -28.409 1.00 90.69 202 ASP A C 1
ATOM 1620 O O . ASP A 1 202 ? 15.623 -1.296 -29.435 1.00 90.69 202 ASP A O 1
ATOM 1624 N N . VAL A 1 203 ? 16.325 0.196 -27.907 1.00 91.38 203 VAL A N 1
ATOM 1625 C CA . VAL A 1 203 ? 15.670 1.363 -28.522 1.00 91.38 203 VAL A CA 1
ATOM 1626 C C . VAL A 1 203 ? 16.237 1.654 -29.915 1.00 91.38 203 VAL A C 1
ATOM 1628 O O . VAL A 1 203 ? 15.475 1.890 -30.854 1.00 91.38 203 VAL A O 1
ATOM 1631 N N . LEU A 1 204 ? 17.564 1.613 -30.079 1.00 89.12 204 LEU A N 1
ATOM 1632 C CA . LEU A 1 204 ? 18.206 1.853 -31.375 1.00 89.12 204 LEU A CA 1
ATOM 1633 C C . LEU A 1 204 ? 17.882 0.753 -32.395 1.00 89.12 204 LEU A C 1
ATOM 1635 O O . LEU A 1 204 ? 17.644 1.059 -33.564 1.00 89.12 204 LEU A O 1
ATOM 1639 N N . LYS A 1 205 ? 17.832 -0.515 -31.968 1.00 85.31 205 LYS A N 1
ATOM 1640 C CA . LYS A 1 205 ? 17.429 -1.638 -32.831 1.00 85.31 205 LYS A CA 1
ATOM 1641 C C . LYS A 1 205 ? 15.987 -1.489 -33.317 1.00 85.31 205 LYS A C 1
ATOM 1643 O O . LYS A 1 205 ? 15.762 -1.587 -34.521 1.00 85.31 205 LYS A O 1
ATOM 1648 N N . ASP A 1 206 ? 15.045 -1.193 -32.419 1.00 81.50 206 ASP A N 1
ATOM 1649 C CA . ASP A 1 206 ? 13.633 -0.961 -32.774 1.00 81.50 206 ASP A CA 1
ATOM 1650 C C . ASP A 1 206 ? 13.502 0.190 -33.792 1.00 81.50 206 ASP A C 1
ATOM 1652 O O . ASP A 1 206 ? 12.839 0.063 -34.824 1.00 81.50 206 ASP A O 1
ATOM 1656 N N . ALA A 1 207 ? 14.225 1.295 -33.579 1.00 75.38 207 ALA A N 1
ATOM 1657 C CA . ALA A 1 207 ? 14.238 2.418 -34.515 1.00 75.38 207 ALA A CA 1
ATOM 1658 C C . ALA A 1 207 ? 14.776 2.028 -35.906 1.00 75.38 207 ALA A C 1
ATOM 1660 O O . ALA A 1 207 ? 14.171 2.381 -36.923 1.00 75.38 207 ALA A O 1
ATOM 1661 N N . LEU A 1 208 ? 15.881 1.279 -35.974 1.00 73.50 208 LEU A N 1
ATOM 1662 C CA . LEU A 1 208 ? 16.460 0.814 -37.239 1.00 73.50 208 LEU A CA 1
ATOM 1663 C C . LEU A 1 208 ? 15.509 -0.124 -37.992 1.00 73.50 208 LEU A C 1
ATOM 1665 O O . LEU A 1 208 ? 15.309 0.062 -39.193 1.00 73.50 208 LEU A O 1
ATOM 1669 N N . VAL A 1 209 ? 14.868 -1.066 -37.294 1.00 69.31 209 VAL A N 1
ATOM 1670 C CA . VAL A 1 209 ? 13.877 -1.987 -37.876 1.00 69.31 209 VAL A CA 1
ATOM 1671 C C . VAL A 1 209 ? 12.682 -1.214 -38.438 1.00 69.31 209 VAL A C 1
ATOM 1673 O O . VAL A 1 209 ? 12.318 -1.397 -39.602 1.00 69.31 209 VAL A O 1
ATOM 1676 N N . ARG A 1 210 ? 12.116 -0.266 -37.680 1.00 68.25 210 ARG A N 1
ATOM 1677 C CA . ARG A 1 210 ? 11.000 0.575 -38.156 1.00 68.25 210 ARG A CA 1
ATOM 1678 C C . ARG A 1 210 ? 11.376 1.432 -39.361 1.00 68.25 210 ARG 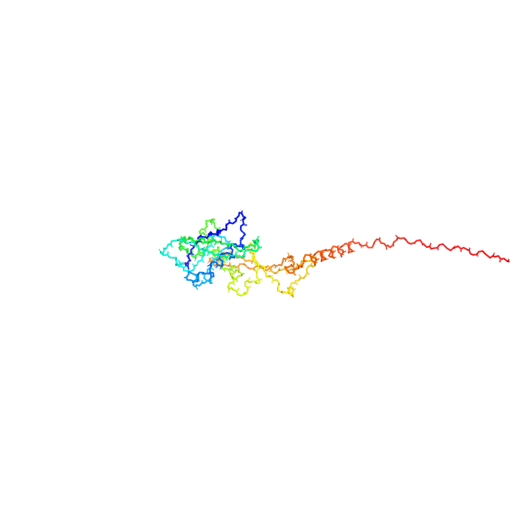A C 1
ATOM 1680 O O . ARG A 1 210 ? 10.548 1.639 -40.247 1.00 68.25 210 ARG A O 1
ATOM 1687 N N . THR A 1 211 ? 12.610 1.931 -39.408 1.00 61.47 211 THR A N 1
ATOM 1688 C CA . THR A 1 211 ? 13.097 2.762 -40.519 1.00 61.47 211 THR A CA 1
ATOM 1689 C C . THR A 1 211 ? 13.376 1.923 -41.768 1.00 61.47 211 THR A C 1
ATOM 1691 O O . THR A 1 211 ? 13.083 2.369 -42.876 1.00 61.47 211 THR A O 1
ATOM 1694 N N . ALA A 1 212 ? 13.873 0.694 -41.601 1.00 60.19 212 ALA A N 1
ATOM 1695 C CA . ALA A 1 212 ? 14.058 -0.263 -42.689 1.00 60.19 212 ALA A CA 1
ATOM 1696 C C . ALA A 1 212 ? 12.715 -0.705 -43.297 1.00 60.19 212 ALA A C 1
ATOM 1698 O O . ALA A 1 212 ? 12.580 -0.716 -44.516 1.00 60.19 212 ALA A O 1
ATOM 1699 N N . ILE A 1 213 ? 11.696 -0.968 -42.469 1.00 57.78 213 ILE A N 1
ATOM 1700 C CA . ILE A 1 213 ? 10.338 -1.318 -42.929 1.00 57.78 213 ILE A CA 1
ATOM 1701 C C . ILE A 1 213 ? 9.645 -0.124 -43.615 1.00 57.78 213 ILE A C 1
ATOM 1703 O O . ILE A 1 213 ? 8.890 -0.306 -44.567 1.00 57.78 213 ILE A O 1
ATOM 1707 N N . ARG A 1 214 ? 9.922 1.116 -43.183 1.00 50.34 214 ARG A N 1
ATOM 1708 C CA . ARG A 1 214 ? 9.397 2.344 -43.816 1.00 50.34 214 ARG A CA 1
ATOM 1709 C C . ARG A 1 214 ? 10.102 2.753 -45.112 1.00 50.34 214 ARG A C 1
ATOM 1711 O O . ARG A 1 214 ? 9.676 3.731 -45.724 1.00 50.34 214 ARG A O 1
ATOM 1718 N N . ARG A 1 215 ? 11.138 2.037 -45.555 1.00 45.19 215 ARG A N 1
ATOM 1719 C CA . ARG A 1 215 ? 11.676 2.162 -46.916 1.00 45.19 215 ARG A CA 1
ATOM 1720 C C . ARG A 1 215 ? 11.071 1.060 -47.797 1.00 45.19 215 ARG A C 1
ATOM 1722 O O . ARG A 1 215 ? 11.707 0.019 -47.953 1.00 45.19 215 ARG A O 1
ATOM 1729 N N . PRO A 1 216 ? 9.887 1.243 -48.413 1.00 43.09 216 PRO A N 1
ATOM 1730 C CA . PRO A 1 216 ? 9.543 0.401 -49.544 1.00 43.09 216 PRO A CA 1
ATOM 1731 C C . PRO A 1 216 ? 10.528 0.750 -50.665 1.00 43.09 216 PRO A C 1
ATOM 1733 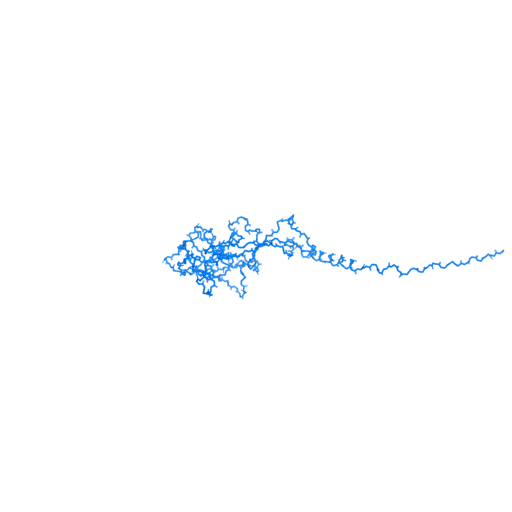O O . PRO A 1 216 ? 10.645 1.913 -51.039 1.00 43.09 216 PRO A O 1
ATOM 1736 N N . LEU A 1 217 ? 11.285 -0.248 -51.126 1.00 47.69 217 LEU A N 1
ATOM 1737 C CA . LEU A 1 217 ? 11.851 -0.349 -52.478 1.00 47.69 217 LEU A CA 1
ATOM 1738 C C . LEU A 1 217 ? 12.048 0.993 -53.211 1.00 47.69 217 LEU A C 1
ATOM 1740 O O . LEU A 1 217 ? 11.282 1.340 -54.104 1.00 47.69 217 LEU A O 1
ATOM 1744 N N . LEU A 1 218 ? 13.104 1.735 -52.874 1.00 43.22 218 LEU A N 1
ATOM 1745 C CA . LEU A 1 218 ? 13.579 2.834 -53.719 1.00 43.22 218 LEU A CA 1
ATOM 1746 C C . LEU A 1 218 ? 15.067 2.683 -54.040 1.00 43.22 218 LEU A C 1
ATOM 1748 O O . LEU A 1 218 ? 15.830 3.633 -53.947 1.00 43.22 218 LEU A O 1
ATOM 1752 N N . VAL A 1 219 ? 15.492 1.465 -54.387 1.00 44.09 219 VAL A N 1
ATOM 1753 C CA . VAL A 1 219 ? 16.756 1.219 -55.100 1.00 44.09 219 VAL A CA 1
ATOM 1754 C C . VAL A 1 219 ? 16.541 0.040 -56.053 1.00 44.09 219 VAL A C 1
ATOM 1756 O O . VAL A 1 219 ? 16.993 -1.072 -55.809 1.00 44.09 219 VAL A O 1
ATOM 1759 N N . ALA A 1 220 ? 15.770 0.261 -57.117 1.00 45.53 220 ALA A N 1
ATOM 1760 C CA . ALA A 1 220 ? 15.667 -0.680 -58.235 1.00 45.53 220 ALA A CA 1
ATOM 1761 C C . ALA A 1 220 ? 15.436 0.035 -59.578 1.00 45.53 220 ALA A C 1
ATOM 1763 O O . ALA A 1 220 ? 14.741 -0.488 -60.431 1.00 45.53 220 ALA A O 1
ATOM 1764 N N . VAL A 1 221 ? 15.983 1.238 -59.772 1.00 48.22 221 VAL A N 1
ATOM 1765 C CA . VAL A 1 221 ? 16.109 1.913 -61.081 1.00 48.22 221 VAL A CA 1
ATOM 1766 C C . VAL A 1 221 ? 17.269 2.899 -60.879 1.00 48.22 221 VAL A C 1
ATOM 1768 O O . VAL A 1 221 ? 17.103 3.873 -60.162 1.00 48.22 221 VAL A O 1
ATOM 1771 N N . THR A 1 222 ? 18.523 2.605 -61.216 1.00 39.91 222 THR A N 1
ATOM 1772 C CA . THR A 1 222 ? 19.097 2.694 -62.561 1.00 39.91 222 THR A CA 1
ATOM 1773 C C . THR A 1 222 ? 20.493 2.045 -62.547 1.00 39.91 222 THR A C 1
ATOM 1775 O O . THR A 1 222 ? 21.424 2.567 -61.941 1.00 39.91 222 THR A O 1
ATOM 1778 N N . ALA A 1 223 ? 20.678 0.926 -63.244 1.00 38.91 223 ALA A N 1
ATOM 1779 C CA . ALA A 1 223 ? 22.005 0.504 -63.693 1.00 38.91 223 ALA A CA 1
ATOM 1780 C C . ALA A 1 223 ? 22.063 0.750 -65.209 1.00 38.91 223 ALA A C 1
ATOM 1782 O O . ALA A 1 223 ? 21.206 0.215 -65.918 1.00 38.91 223 ALA A O 1
ATOM 1783 N N . PRO A 1 224 ? 22.996 1.561 -65.739 1.00 39.81 224 PRO A N 1
ATOM 1784 C CA . PRO A 1 224 ? 23.200 1.631 -67.177 1.00 39.81 224 PRO A CA 1
ATOM 1785 C C . PRO A 1 224 ? 23.847 0.325 -67.651 1.00 39.81 224 PRO A C 1
ATOM 1787 O O . PRO A 1 224 ? 24.829 -0.138 -67.072 1.00 39.81 224 PRO A O 1
ATOM 1790 N N . LEU A 1 225 ? 23.290 -0.259 -68.713 1.00 42.28 225 LEU A N 1
ATOM 1791 C CA . LEU A 1 225 ? 23.914 -1.333 -69.488 1.00 42.28 225 LEU A CA 1
ATOM 1792 C C . LEU A 1 225 ? 25.330 -0.915 -69.933 1.00 42.28 225 LEU A C 1
ATOM 1794 O O . LEU A 1 225 ? 25.493 0.214 -70.404 1.00 42.28 225 LEU A O 1
ATOM 1798 N N . PRO A 1 226 ? 26.345 -1.794 -69.854 1.00 39.19 226 PRO A N 1
ATOM 1799 C CA . PRO A 1 226 ? 27.640 -1.509 -70.452 1.00 39.19 226 PRO A CA 1
ATOM 1800 C C . PRO A 1 226 ? 27.510 -1.541 -71.980 1.00 39.19 226 PRO A C 1
ATOM 1802 O O . PRO A 1 226 ? 27.000 -2.499 -72.565 1.00 39.19 226 PRO A O 1
ATOM 1805 N N . SER A 1 227 ? 27.961 -0.469 -72.626 1.00 39.03 227 SER A N 1
ATOM 1806 C CA . SER A 1 227 ? 28.044 -0.347 -74.077 1.00 39.03 227 SER A CA 1
ATOM 1807 C C . SER A 1 227 ? 29.024 -1.376 -74.650 1.00 39.03 227 SER A C 1
ATOM 1809 O O . SER A 1 227 ? 30.186 -1.445 -74.251 1.00 39.03 227 SER A O 1
ATOM 1811 N N . MET A 1 228 ? 28.565 -2.169 -75.624 1.00 38.28 228 MET A N 1
ATOM 1812 C CA . MET A 1 228 ? 29.446 -2.968 -76.476 1.00 38.28 228 MET A CA 1
ATOM 1813 C C . MET A 1 228 ? 30.277 -2.029 -77.360 1.00 38.28 228 MET A C 1
ATOM 1815 O O . MET A 1 228 ? 29.765 -1.446 -78.314 1.00 38.28 228 MET A O 1
ATOM 1819 N N . GLY A 1 229 ? 31.560 -1.882 -77.035 1.00 36.28 229 GLY A N 1
ATOM 1820 C CA . GLY A 1 229 ? 32.562 -1.278 -77.908 1.00 36.28 229 GLY A CA 1
ATOM 1821 C C . GLY A 1 229 ? 33.119 -2.320 -78.875 1.00 36.28 229 GLY A C 1
ATOM 1822 O O . GLY A 1 229 ? 33.660 -3.339 -78.452 1.00 36.28 229 GLY A O 1
ATOM 1823 N N . ALA A 1 230 ? 32.956 -2.057 -80.169 1.00 37.31 230 ALA A N 1
ATOM 1824 C CA . ALA A 1 230 ? 33.425 -2.878 -81.276 1.00 37.31 230 ALA A CA 1
ATOM 1825 C C . ALA A 1 230 ? 34.952 -3.084 -81.257 1.00 37.31 230 ALA A C 1
ATOM 1827 O O . ALA A 1 230 ? 35.719 -2.129 -81.145 1.00 37.31 230 ALA A O 1
ATOM 1828 N N . LEU A 1 231 ? 35.384 -4.336 -81.428 1.00 37.06 231 LEU A N 1
ATOM 1829 C CA . LEU A 1 231 ? 36.769 -4.707 -81.717 1.00 37.06 231 LEU A CA 1
ATOM 1830 C C . LEU A 1 231 ? 36.976 -4.684 -83.234 1.00 37.06 231 LEU A C 1
ATOM 1832 O O . LEU A 1 231 ? 36.464 -5.531 -83.966 1.00 37.06 231 LEU A O 1
ATOM 1836 N N . THR A 1 232 ? 37.711 -3.680 -83.702 1.00 34.75 232 THR A N 1
ATOM 1837 C CA . THR A 1 232 ? 38.139 -3.532 -85.092 1.00 34.75 232 THR A CA 1
ATOM 1838 C C . THR A 1 232 ? 39.264 -4.519 -85.401 1.00 34.75 232 THR A C 1
ATOM 1840 O O . THR A 1 232 ? 40.296 -4.539 -84.733 1.00 34.75 232 THR A O 1
ATOM 1843 N N . VAL A 1 233 ? 39.059 -5.318 -86.446 1.00 37.12 233 VAL A N 1
ATOM 1844 C CA . VAL A 1 233 ? 40.042 -6.215 -87.064 1.00 37.12 233 VAL A CA 1
ATOM 1845 C C . VAL A 1 233 ? 41.144 -5.383 -87.732 1.00 37.12 233 VAL A C 1
ATOM 1847 O O . VAL A 1 233 ? 40.843 -4.454 -88.483 1.00 37.12 233 VAL A O 1
ATOM 1850 N N . ARG A 1 234 ? 42.417 -5.724 -87.500 1.00 33.47 234 ARG A N 1
ATOM 1851 C CA . ARG A 1 234 ? 43.522 -5.355 -88.398 1.00 33.47 234 ARG A CA 1
ATOM 1852 C C . ARG A 1 234 ? 44.057 -6.619 -89.064 1.00 33.47 234 ARG A C 1
ATOM 1854 O O . ARG A 1 234 ? 44.269 -7.619 -88.382 1.00 33.47 234 ARG A O 1
ATOM 1861 N N . ALA A 1 235 ? 44.166 -6.523 -90.386 1.00 38.97 235 ALA A N 1
ATOM 1862 C CA . ALA A 1 235 ? 44.741 -7.497 -91.304 1.00 38.97 235 ALA A CA 1
ATOM 1863 C C . ALA A 1 235 ? 46.258 -7.632 -91.127 1.00 38.97 235 ALA A C 1
ATOM 1865 O O . ALA A 1 235 ? 46.876 -6.651 -90.647 1.00 38.97 235 ALA A O 1
#

Organism: Haemonchus contortus (NCBI:txid6289)

Nearest PDB structures (foldseek):
  6n4o-assembly1_A  TM=7.907E-01  e=2.260E-12  Homo sapiens
  4z4d-assembly1_A  TM=7.821E-01  e=5.061E-12  Homo sapiens
  4ola-assembly1_A  TM=8.128E-01  e=3.584E-11  Homo sapiens
  2r76-assembly1_A  TM=4.400E-01  e=2.545E-01  Shewanella oneidensis MR-1
  6yfo-assembly1_AA  TM=2.877E-01  e=9.566E-01  Leviviridae sp.

Secondary structure (DSSP, 8-state):
-EEEEEEEEEE-SSSSPP-HHHHHHHHHHHHHH-TTT-TTGGG-EE-SSSEEEESS----GGG-SEEEEEEEE--TTSSS-EEEEEEEEEEEEEE--GGG--TT---HHHHHHHHHHHHHHHHHHH-TTSTTGGGEEEETTEEEEPPGGGTTSPEEETTEEEEEEEEEEEEEEGGGEEEEEEEEEEEEEE-TT--HHHHHHHHHHHHHHHHHHT--S---S--PPPP--------

Sequence (235 aa):
MMLVQYHVEVHYPGSRKVDRDENRAIFWKVVADHPSIFANKFAVAFDGAHQLYTPYRLEFPDKRNSMRLETDVPLAKDSRERTCAVSFQCLGPVPIEMRRTSASNLDERVLTPIQVLDIVCRQSLTCPFIGNAANFYSWESSCYRIPINCALALDLEGGKEMWTRFFSSAHVASGWKPLMKIDVAHTAFYKAKISMVQFMCDVLKDALVRTAIRRPLLVAVTAPLPSMGALTVRA

pLDDT: mean 82.71, std 16.62, range [33.47, 97.94]